Protein AF-B8DKG2-F1 (afdb_monomer_lite)

Structure (mmCIF, N/CA/C/O backbone):
data_AF-B8DKG2-F1
#
_entry.id   AF-B8DKG2-F1
#
loop_
_atom_site.group_PDB
_atom_site.id
_atom_site.type_symbol
_atom_site.label_atom_id
_atom_site.label_alt_id
_atom_site.label_comp_id
_atom_site.label_asym_id
_atom_site.label_entity_id
_atom_site.label_seq_id
_atom_site.pdbx_PDB_ins_code
_atom_site.Cartn_x
_atom_site.Cartn_y
_atom_site.Cartn_z
_atom_site.occupancy
_atom_site.B_iso_or_equiv
_atom_site.auth_seq_id
_atom_site.auth_comp_id
_atom_site.auth_asym_id
_atom_site.auth_atom_id
_atom_site.pdbx_PDB_model_num
ATOM 1 N N . MET A 1 1 ? 43.457 -47.252 15.074 1.00 38.66 1 MET A N 1
ATOM 2 C CA . MET A 1 1 ? 42.083 -47.643 15.451 1.00 38.66 1 MET A CA 1
ATOM 3 C C . MET A 1 1 ? 41.216 -46.392 15.425 1.00 38.66 1 MET A C 1
ATOM 5 O O . MET A 1 1 ? 41.538 -45.437 16.115 1.00 38.66 1 MET A O 1
ATOM 9 N N . LYS A 1 2 ? 40.222 -46.358 14.529 1.00 44.78 2 LYS A N 1
ATOM 10 C CA . LYS A 1 2 ? 39.159 -45.339 14.447 1.00 44.78 2 LYS A CA 1
ATOM 11 C C . LYS A 1 2 ? 38.014 -45.738 15.385 1.00 44.78 2 LYS A C 1
ATOM 13 O O . LYS A 1 2 ? 37.795 -46.938 15.479 1.00 44.78 2 LYS A O 1
ATOM 18 N N . THR A 1 3 ? 37.291 -44.750 15.928 1.00 39.00 3 THR A N 1
ATOM 19 C CA . THR A 1 3 ? 35.828 -44.669 16.224 1.00 39.00 3 THR A CA 1
ATOM 20 C C . THR A 1 3 ? 35.633 -43.550 17.262 1.00 39.00 3 THR A C 1
ATOM 22 O O . THR A 1 3 ? 36.382 -43.528 18.227 1.00 39.00 3 THR A O 1
ATOM 25 N N . GLY A 1 4 ? 34.709 -42.593 17.212 1.00 35.53 4 GLY A N 1
ATOM 26 C CA . GLY A 1 4 ? 33.558 -42.299 16.359 1.00 35.53 4 GLY A CA 1
ATOM 27 C C . GLY A 1 4 ? 32.698 -41.274 17.127 1.00 35.53 4 GLY A C 1
ATOM 28 O O . GLY A 1 4 ? 32.491 -41.435 18.325 1.00 35.53 4 GLY A O 1
ATOM 29 N N . ILE A 1 5 ? 32.261 -40.204 16.465 1.00 45.03 5 ILE A N 1
ATOM 30 C CA . ILE A 1 5 ? 31.375 -39.156 17.007 1.00 45.03 5 ILE A CA 1
ATOM 31 C C . ILE A 1 5 ? 29.927 -39.526 16.640 1.00 45.03 5 ILE A C 1
ATOM 33 O O . ILE A 1 5 ? 29.705 -39.793 15.456 1.00 45.03 5 ILE A O 1
ATOM 37 N N . PRO A 1 6 ? 28.943 -39.518 17.566 1.00 48.00 6 PRO A N 1
ATOM 38 C CA . PRO A 1 6 ? 27.530 -39.489 17.203 1.00 48.00 6 PRO A CA 1
ATOM 39 C C . PRO A 1 6 ? 26.958 -38.052 17.166 1.00 48.00 6 PRO A C 1
ATOM 41 O O . PRO A 1 6 ? 27.526 -37.148 17.786 1.00 48.00 6 PRO A O 1
ATOM 44 N N . PRO A 1 7 ? 25.861 -37.829 16.413 1.00 48.53 7 PRO A N 1
ATOM 45 C CA . PRO A 1 7 ? 25.476 -36.524 15.882 1.00 48.53 7 PRO A CA 1
ATOM 46 C C . PRO A 1 7 ? 24.268 -35.891 16.605 1.00 48.53 7 PRO A C 1
ATOM 48 O O . PRO A 1 7 ? 23.498 -36.579 17.267 1.00 48.53 7 PRO A O 1
ATOM 51 N N . HIS A 1 8 ? 24.093 -34.581 16.392 1.00 46.44 8 HIS A N 1
ATOM 52 C CA . HIS A 1 8 ? 22.951 -33.731 16.784 1.00 46.44 8 HIS A CA 1
ATOM 53 C C . HIS A 1 8 ? 22.897 -33.260 18.246 1.00 46.44 8 HIS A C 1
ATOM 55 O O . HIS A 1 8 ? 22.046 -33.660 19.035 1.00 46.44 8 HIS A O 1
ATOM 61 N N . ALA A 1 9 ? 23.777 -32.310 18.568 1.00 36.53 9 ALA A N 1
ATOM 62 C CA . ALA A 1 9 ? 23.506 -31.299 19.583 1.00 36.53 9 ALA A CA 1
ATOM 63 C C . ALA A 1 9 ? 23.081 -30.013 18.856 1.00 36.53 9 ALA A C 1
ATOM 65 O O . ALA A 1 9 ? 23.926 -29.309 18.303 1.00 36.53 9 ALA A O 1
ATOM 66 N N . ASP A 1 10 ? 21.776 -29.744 18.818 1.00 36.41 10 ASP A N 1
ATOM 67 C CA . ASP A 1 10 ? 21.252 -28.444 18.405 1.00 36.41 10 ASP A CA 1
ATOM 68 C C . ASP A 1 10 ? 21.396 -27.443 19.561 1.00 36.41 10 ASP A C 1
ATOM 70 O O . ASP A 1 10 ? 21.138 -27.742 20.730 1.00 36.41 10 ASP A O 1
ATOM 74 N N . MET A 1 11 ? 21.877 -26.253 19.211 1.00 44.56 11 MET A N 1
ATOM 75 C CA . MET A 1 11 ? 22.287 -25.167 20.102 1.00 44.56 11 MET A CA 1
ATOM 76 C C . MET A 1 11 ? 21.091 -24.370 20.630 1.00 44.56 11 MET A C 1
ATOM 78 O O . MET A 1 11 ? 21.002 -23.186 20.356 1.00 44.56 11 MET A O 1
ATOM 82 N N . ASP A 1 12 ? 20.197 -25.013 21.377 1.00 48.44 12 ASP A N 1
ATOM 83 C CA . ASP A 1 12 ? 19.263 -24.363 22.306 1.00 48.44 12 ASP A CA 1
ATOM 84 C C . ASP A 1 12 ? 18.768 -25.431 23.293 1.00 48.44 12 ASP A C 1
ATOM 86 O O . ASP A 1 12 ? 17.832 -26.181 23.023 1.00 48.44 12 ASP A O 1
ATOM 90 N N . GLY A 1 13 ? 19.455 -25.559 24.432 1.00 43.38 13 GLY A N 1
ATOM 91 C CA . GLY A 1 13 ? 19.225 -26.588 25.450 1.00 43.38 13 GLY A CA 1
ATOM 92 C C . GLY A 1 13 ? 17.876 -26.487 26.176 1.00 43.38 13 GLY A C 1
ATOM 93 O O . GLY A 1 13 ? 17.843 -26.230 27.376 1.00 43.38 13 GLY A O 1
ATOM 94 N N . ALA A 1 14 ? 16.766 -26.737 25.483 1.00 37.94 14 ALA A N 1
ATOM 95 C CA . ALA A 1 14 ? 15.436 -26.859 26.066 1.00 37.94 14 ALA A CA 1
ATOM 96 C C . ALA A 1 14 ? 14.979 -28.328 26.040 1.00 37.94 14 ALA A C 1
ATOM 98 O O . ALA A 1 14 ? 14.453 -28.829 25.047 1.00 37.94 14 ALA A O 1
ATOM 99 N N . SER A 1 15 ? 15.179 -29.040 27.154 1.00 40.41 15 SER A N 1
ATOM 100 C CA . SER A 1 15 ? 14.597 -30.374 27.346 1.00 40.41 15 SER A CA 1
ATOM 101 C C . SER A 1 15 ? 13.070 -30.277 27.501 1.00 40.41 15 SER A C 1
ATOM 103 O O . SER A 1 15 ? 12.565 -29.384 28.185 1.00 40.41 15 SER A O 1
ATOM 105 N N . ARG A 1 16 ? 12.331 -31.213 26.891 1.00 47.94 16 ARG A N 1
ATOM 106 C CA . ARG A 1 16 ? 10.854 -31.319 26.901 1.00 47.94 16 ARG A CA 1
ATOM 107 C C . ARG A 1 16 ? 10.277 -31.784 28.252 1.00 47.94 16 ARG A C 1
ATOM 109 O O . ARG A 1 16 ? 9.419 -32.658 28.278 1.00 47.94 16 ARG A O 1
ATOM 116 N N . ALA A 1 17 ? 10.742 -31.230 29.368 1.00 42.88 17 ALA A N 1
ATOM 117 C CA . ALA A 1 17 ? 10.339 -31.655 30.713 1.00 42.88 17 ALA A CA 1
ATOM 118 C C . ALA A 1 17 ? 9.746 -30.522 31.577 1.00 42.88 17 ALA A C 1
ATOM 120 O O . ALA A 1 17 ? 9.773 -30.613 32.799 1.00 42.88 17 ALA A O 1
ATOM 121 N N . GLY A 1 18 ? 9.221 -29.446 30.973 1.00 40.84 18 GLY A N 1
ATOM 122 C CA . GLY A 1 18 ? 8.834 -28.242 31.725 1.00 40.84 18 GLY A CA 1
ATOM 123 C C . GLY A 1 18 ? 7.630 -27.449 31.214 1.00 40.84 18 GLY A C 1
ATOM 124 O O . GLY A 1 18 ? 7.621 -26.234 31.380 1.00 40.84 18 GLY A O 1
ATOM 125 N N . CYS A 1 19 ? 6.621 -28.078 30.607 1.00 35.38 19 CYS A N 1
ATOM 126 C CA . CYS A 1 19 ? 5.343 -27.396 30.362 1.00 35.38 19 CYS A CA 1
ATOM 127 C C . CYS A 1 19 ? 4.289 -27.889 31.364 1.00 35.38 19 CYS A C 1
ATOM 129 O O . CYS A 1 19 ? 3.851 -29.029 31.226 1.00 35.38 19 CYS A O 1
ATOM 131 N N . PRO A 1 20 ? 3.890 -27.076 32.361 1.00 43.66 20 PRO A N 1
ATOM 132 C CA . PRO A 1 20 ? 2.748 -27.392 33.207 1.00 43.66 20 PRO A CA 1
ATOM 133 C C . PRO A 1 20 ? 1.419 -27.214 32.455 1.00 43.66 20 PRO A C 1
ATOM 135 O O . PRO A 1 20 ? 1.297 -26.383 31.550 1.00 43.66 20 PRO A O 1
ATOM 138 N N . ASP A 1 21 ? 0.448 -28.018 32.880 1.00 49.59 21 ASP A N 1
ATOM 139 C CA . ASP A 1 21 ? -0.939 -28.187 32.432 1.00 49.59 21 ASP A CA 1
ATOM 140 C C . ASP A 1 21 ? -1.725 -26.878 32.211 1.00 49.59 21 ASP A C 1
ATOM 142 O O . ASP A 1 21 ? -2.529 -26.450 33.039 1.00 49.59 21 ASP A O 1
ATOM 146 N N . ALA A 1 22 ? -1.515 -26.227 31.066 1.00 42.59 22 ALA A N 1
ATOM 147 C CA . ALA A 1 22 ? -2.314 -25.074 30.633 1.00 42.59 22 ALA A CA 1
ATOM 148 C C . ALA A 1 22 ? -2.698 -25.111 29.142 1.00 42.59 22 ALA A C 1
ATOM 150 O O . ALA A 1 22 ? -3.185 -24.115 28.605 1.00 42.59 22 ALA A O 1
ATOM 151 N N . CYS A 1 23 ? -2.489 -26.239 28.455 1.00 39.56 23 CYS A N 1
ATOM 152 C CA . CYS A 1 23 ? -2.877 -26.387 27.046 1.00 39.56 23 CYS A CA 1
ATOM 153 C C . CYS A 1 23 ? -4.317 -26.894 26.839 1.00 39.56 23 CYS A C 1
ATOM 155 O O . CYS A 1 23 ? -4.810 -26.823 25.716 1.00 39.56 23 CYS A O 1
ATOM 157 N N . ASP A 1 24 ? -5.032 -27.291 27.895 1.00 41.91 24 ASP A N 1
ATOM 158 C CA . ASP A 1 24 ? -6.344 -27.954 27.775 1.00 41.91 24 ASP A CA 1
ATOM 159 C C . ASP A 1 24 ? -7.572 -27.022 27.795 1.00 41.91 24 ASP A C 1
ATOM 161 O O . ASP A 1 24 ? -8.688 -27.476 28.024 1.00 41.91 24 ASP A O 1
ATOM 165 N N . LEU A 1 25 ? -7.427 -25.716 27.532 1.00 42.94 25 LEU A N 1
ATOM 166 C CA . LEU A 1 25 ? -8.584 -24.795 27.528 1.00 42.94 25 LEU A CA 1
ATOM 167 C C . LEU A 1 25 ? -8.798 -23.975 26.244 1.00 42.94 25 LEU A C 1
ATOM 169 O O . LEU A 1 25 ? -9.734 -23.179 26.198 1.00 42.94 25 LEU A O 1
ATOM 173 N N . VAL A 1 26 ? -7.991 -24.144 25.185 1.00 44.59 26 VAL A N 1
ATOM 174 C CA . VAL A 1 26 ? -8.137 -23.337 23.942 1.00 44.59 26 VAL A CA 1
ATOM 175 C C . VAL A 1 26 ? -8.028 -24.166 22.652 1.00 44.59 26 VAL A C 1
ATOM 177 O O . VAL A 1 26 ? -7.740 -23.642 21.581 1.00 44.59 26 VAL A O 1
ATOM 180 N N . CYS A 1 27 ? -8.319 -25.460 22.713 1.00 41.56 27 CYS A N 1
ATOM 181 C CA . CYS A 1 27 ? -8.642 -26.257 21.531 1.00 41.56 27 CYS A CA 1
ATOM 182 C C . CYS A 1 27 ? -9.963 -26.969 21.824 1.00 41.56 27 CYS A C 1
ATOM 184 O O . CYS A 1 27 ? -10.134 -27.514 22.908 1.00 41.56 27 CYS A O 1
ATOM 186 N N . GLY A 1 28 ? -10.925 -26.865 20.906 1.00 39.12 28 GLY A N 1
ATOM 187 C CA . GLY A 1 28 ? -12.274 -27.404 21.075 1.00 39.12 28 GLY A CA 1
ATOM 188 C C . GLY A 1 28 ? -12.299 -28.895 21.429 1.00 39.12 28 GLY A C 1
ATOM 189 O O . GLY A 1 28 ? -11.347 -29.619 21.163 1.00 39.12 28 GLY A O 1
ATOM 190 N N . ASN A 1 29 ? -13.413 -29.289 22.049 1.00 37.50 29 ASN A N 1
ATOM 191 C CA . ASN A 1 29 ? -13.751 -30.598 22.615 1.00 37.50 29 ASN A CA 1
ATOM 192 C C . ASN A 1 29 ? -13.052 -31.830 22.007 1.00 37.50 29 ASN A C 1
ATOM 194 O O . ASN A 1 29 ? -13.000 -32.021 20.794 1.00 37.50 29 ASN A O 1
ATOM 198 N N . ALA A 1 30 ? -12.614 -32.706 22.913 1.00 43.88 30 ALA A N 1
ATOM 199 C CA . ALA A 1 30 ? -11.811 -33.909 22.712 1.00 43.88 30 ALA A CA 1
ATOM 200 C C . ALA A 1 30 ? -12.540 -35.119 22.082 1.00 43.88 30 ALA A C 1
ATOM 202 O O . ALA A 1 30 ? -12.170 -36.253 22.373 1.00 43.88 30 ALA A O 1
ATOM 203 N N . ASP A 1 31 ? -13.527 -34.908 21.207 1.00 45.47 31 ASP A N 1
ATOM 204 C CA . ASP A 1 31 ? -14.319 -36.017 20.639 1.00 45.47 31 ASP A CA 1
ATOM 205 C C . ASP A 1 31 ? -14.103 -36.274 19.139 1.00 45.47 31 ASP A C 1
ATOM 207 O O . ASP A 1 31 ? -14.641 -37.242 18.606 1.00 45.47 31 ASP A O 1
ATOM 211 N N . GLU A 1 32 ? -13.257 -35.506 18.446 1.00 42.94 32 GLU A N 1
ATOM 212 C CA . GLU A 1 32 ? -12.863 -35.833 17.068 1.00 42.94 32 GLU A CA 1
ATOM 213 C C . GLU A 1 32 ? -11.363 -36.125 17.000 1.00 42.94 32 GLU A C 1
ATOM 215 O O . GLU A 1 32 ? -10.510 -35.240 16.930 1.00 42.94 32 GLU A O 1
ATOM 220 N N . GLY A 1 33 ? -11.050 -37.417 17.108 1.00 34.72 33 GLY A N 1
ATOM 221 C CA . GLY A 1 33 ? -9.699 -37.951 17.192 1.00 34.72 33 GLY A CA 1
ATOM 222 C C . GLY A 1 33 ? -8.787 -37.525 16.039 1.00 34.72 33 GLY A C 1
ATOM 223 O O . GLY A 1 33 ? -9.161 -37.527 14.866 1.00 34.72 33 GLY A O 1
ATOM 224 N N . CYS A 1 34 ? -7.536 -37.230 16.391 1.00 39.38 34 CYS A N 1
ATOM 225 C CA . CYS A 1 34 ? -6.434 -37.050 15.455 1.00 39.38 34 CYS A CA 1
ATOM 226 C C . CYS A 1 34 ? -6.152 -38.394 14.752 1.00 39.38 34 CYS A C 1
ATOM 228 O O . CYS A 1 34 ? -5.443 -39.251 15.282 1.00 39.38 34 CYS A O 1
ATOM 230 N N . GLY A 1 35 ? -6.752 -38.599 13.576 1.00 35.41 35 GLY A N 1
ATOM 231 C CA . GLY A 1 35 ? -6.444 -39.719 12.686 1.00 35.41 35 GLY A CA 1
ATOM 232 C C . GLY A 1 35 ? -4.955 -39.717 12.336 1.00 35.41 35 GLY A C 1
ATOM 233 O O . GLY A 1 35 ? -4.430 -38.738 11.810 1.00 35.41 35 GLY A O 1
ATOM 234 N N . GLY A 1 36 ? -4.270 -40.793 12.716 1.00 35.84 36 GLY A N 1
ATOM 235 C CA . GLY A 1 36 ? -2.818 -40.873 12.728 1.00 35.84 36 GLY A CA 1
ATOM 236 C C . GLY A 1 36 ? -2.159 -41.146 11.378 1.00 35.84 36 GLY A C 1
ATOM 237 O O . GLY A 1 36 ? -2.768 -41.649 10.439 1.00 35.84 36 GLY A O 1
ATOM 238 N N . GLY A 1 37 ? -0.847 -40.900 11.373 1.00 32.91 37 GLY A N 1
ATOM 239 C CA . GLY A 1 37 ? 0.110 -41.607 10.525 1.00 32.91 37 GLY A CA 1
ATOM 240 C C . GLY A 1 37 ? 0.616 -40.840 9.307 1.00 32.91 37 GLY A C 1
ATOM 241 O O . GLY A 1 37 ? 0.080 -40.982 8.219 1.00 32.91 37 GLY A O 1
ATOM 242 N N . ALA A 1 38 ? 1.711 -40.098 9.483 1.00 36.53 38 ALA A N 1
ATOM 243 C CA . ALA A 1 38 ? 2.988 -40.349 8.798 1.00 36.53 38 ALA A CA 1
ATOM 244 C C . ALA A 1 38 ? 3.964 -39.216 9.151 1.00 36.53 38 ALA A C 1
ATOM 246 O O . ALA A 1 38 ? 3.817 -38.078 8.712 1.00 36.53 38 ALA A O 1
ATOM 247 N N . GLY A 1 39 ? 4.932 -39.536 10.009 1.00 35.00 39 GLY A N 1
ATOM 248 C CA . GLY A 1 39 ? 6.027 -38.644 10.370 1.00 35.00 39 GLY A CA 1
ATOM 249 C C . GLY A 1 39 ? 7.025 -38.478 9.226 1.00 35.00 39 GLY A C 1
ATOM 250 O O . GLY A 1 39 ? 7.198 -39.367 8.393 1.00 35.00 39 GLY A O 1
ATOM 251 N N . CYS A 1 40 ? 7.698 -37.332 9.213 1.00 33.41 40 CYS A N 1
ATOM 252 C CA . CYS A 1 40 ? 8.823 -37.043 8.335 1.00 33.41 40 CYS A CA 1
ATOM 253 C C . CYS A 1 40 ? 10.025 -37.889 8.785 1.00 33.41 40 CYS A C 1
ATOM 255 O O . CYS A 1 40 ? 10.593 -37.626 9.844 1.00 33.41 40 CYS A O 1
ATOM 257 N N . GLY A 1 41 ? 10.382 -38.917 8.017 1.00 39.19 41 GLY A N 1
ATOM 258 C CA . GLY A 1 41 ? 11.599 -39.701 8.215 1.00 39.19 41 GLY A CA 1
ATOM 259 C C . GLY A 1 41 ? 12.462 -39.656 6.960 1.00 39.19 41 GLY A C 1
ATOM 260 O O . GLY A 1 41 ? 11.979 -39.961 5.871 1.00 39.19 41 GLY A O 1
ATOM 261 N N . ASP A 1 42 ? 13.724 -39.266 7.125 1.00 43.78 42 ASP A N 1
ATOM 262 C CA . ASP A 1 42 ? 14.762 -39.320 6.099 1.00 43.78 42 ASP A CA 1
ATOM 263 C C . ASP A 1 42 ? 15.211 -40.772 5.865 1.00 43.78 42 ASP A C 1
ATOM 265 O O . ASP A 1 42 ? 15.545 -41.487 6.811 1.00 43.78 42 ASP A O 1
ATOM 269 N N . GLY A 1 43 ? 15.264 -41.208 4.604 1.00 32.47 43 GLY A N 1
ATOM 270 C CA . GLY A 1 43 ? 15.817 -42.512 4.233 1.00 32.47 43 GLY A CA 1
ATOM 271 C C . GLY A 1 43 ? 15.642 -42.850 2.751 1.00 32.47 43 GLY A C 1
ATOM 272 O O . GLY A 1 43 ? 14.561 -43.225 2.312 1.00 32.47 43 GLY A O 1
ATOM 273 N N . ALA A 1 44 ? 16.728 -42.738 1.986 1.00 32.28 44 ALA A N 1
ATOM 274 C CA . ALA A 1 44 ? 16.944 -43.447 0.719 1.00 32.28 44 ALA A CA 1
ATOM 275 C C . ALA A 1 44 ? 17.506 -44.855 1.064 1.00 32.28 44 ALA A C 1
ATOM 277 O O . ALA A 1 44 ? 18.154 -44.974 2.100 1.00 32.28 44 ALA A O 1
ATOM 278 N N . VAL A 1 45 ? 17.348 -45.977 0.354 1.00 40.47 45 VAL A N 1
ATOM 279 C CA . VAL A 1 45 ? 17.075 -46.341 -1.049 1.00 40.47 45 VAL A CA 1
ATOM 280 C C . VAL A 1 45 ? 16.502 -47.784 -1.102 1.00 40.47 45 VAL A C 1
ATOM 282 O O . VAL A 1 45 ? 16.550 -48.503 -0.109 1.00 40.47 45 VAL A O 1
ATOM 285 N N . ASP A 1 46 ? 16.078 -48.187 -2.308 1.00 34.53 46 ASP A N 1
ATOM 286 C CA . ASP A 1 46 ? 15.980 -49.550 -2.873 1.00 34.53 46 ASP A CA 1
ATOM 287 C C . ASP A 1 46 ? 14.614 -50.269 -2.917 1.00 34.53 46 ASP A C 1
ATOM 289 O O . ASP A 1 46 ? 14.115 -50.811 -1.940 1.00 34.53 46 ASP A O 1
ATOM 293 N N . GLY A 1 47 ? 14.112 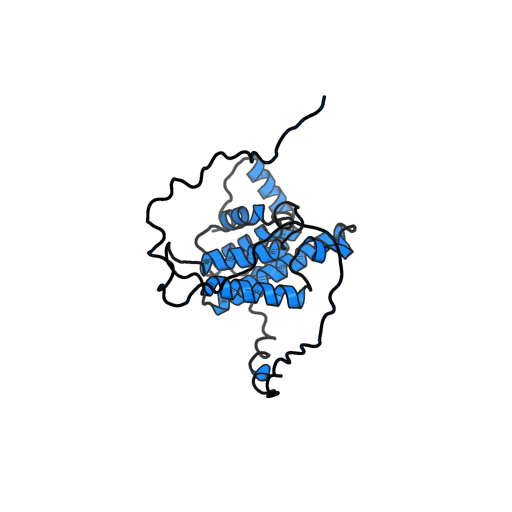-50.422 -4.154 1.00 30.52 47 GLY A N 1
ATOM 294 C CA . GLY A 1 47 ? 13.605 -51.716 -4.630 1.00 30.52 47 GLY A CA 1
ATOM 295 C C . GLY A 1 47 ? 12.089 -51.934 -4.697 1.00 30.52 47 GLY A C 1
ATOM 296 O O . GLY A 1 47 ? 11.524 -52.553 -3.813 1.00 30.52 47 GLY A O 1
ATOM 297 N N . ARG A 1 48 ? 11.495 -51.563 -5.844 1.00 31.36 48 ARG A N 1
ATOM 298 C CA . ARG A 1 48 ? 10.312 -52.161 -6.520 1.00 31.36 48 ARG A CA 1
ATOM 299 C C . ARG A 1 48 ? 9.051 -52.474 -5.687 1.00 31.36 48 ARG A C 1
ATOM 301 O O . ARG A 1 48 ? 8.982 -53.508 -5.035 1.00 31.36 48 ARG A O 1
ATOM 308 N N . ALA A 1 49 ? 7.978 -51.720 -5.941 1.00 30.67 49 ALA A N 1
ATOM 309 C CA . ALA A 1 49 ? 6.623 -52.265 -6.106 1.00 30.67 49 ALA A CA 1
ATOM 310 C C . ALA A 1 49 ? 5.731 -51.256 -6.863 1.00 30.67 49 ALA A C 1
ATOM 312 O O . ALA A 1 49 ? 5.803 -50.054 -6.625 1.00 30.67 49 ALA A O 1
ATOM 313 N N . GLU A 1 50 ? 4.948 -51.772 -7.806 1.00 31.53 50 GLU A N 1
ATOM 314 C CA . GLU A 1 50 ? 4.129 -51.085 -8.819 1.00 31.53 50 GLU A CA 1
ATOM 315 C C . GLU A 1 50 ? 2.983 -50.220 -8.239 1.00 31.53 50 GLU A C 1
ATOM 317 O O . GLU A 1 50 ? 2.388 -50.612 -7.231 1.00 31.53 50 GLU A O 1
ATOM 322 N N . PRO A 1 51 ? 2.569 -49.111 -8.891 1.00 36.03 51 PRO A N 1
ATOM 323 C CA . PRO A 1 51 ? 1.328 -48.415 -8.561 1.00 36.03 51 PRO A CA 1
ATOM 324 C C . PRO A 1 51 ? 0.152 -48.925 -9.412 1.00 36.03 51 PRO A C 1
ATOM 326 O O . PRO A 1 51 ? 0.107 -48.724 -10.624 1.00 36.03 51 PRO A O 1
ATOM 329 N N . GLY A 1 52 ? -0.811 -49.566 -8.746 1.00 30.86 52 GLY A N 1
ATOM 330 C CA . GLY A 1 52 ? -2.123 -49.900 -9.296 1.00 30.86 52 GLY A CA 1
ATOM 331 C C . GLY A 1 52 ? -3.066 -48.694 -9.365 1.00 30.86 52 GLY A C 1
ATOM 332 O O . GLY A 1 52 ? -2.972 -47.754 -8.574 1.00 30.86 52 GLY A O 1
ATOM 333 N N . ASP A 1 53 ? -3.973 -48.759 -10.336 1.00 39.25 53 ASP A N 1
ATOM 334 C CA . ASP A 1 53 ? -4.990 -47.767 -10.671 1.00 39.25 53 ASP A CA 1
ATOM 335 C C . ASP A 1 53 ? -5.883 -47.364 -9.488 1.00 39.25 53 ASP A C 1
ATOM 337 O O . ASP A 1 53 ? -6.506 -48.193 -8.824 1.00 39.25 53 ASP A O 1
ATOM 341 N N . GLY A 1 54 ? -6.009 -46.053 -9.281 1.00 28.77 54 GLY A N 1
ATOM 342 C CA . GLY A 1 54 ? -6.866 -45.455 -8.260 1.00 28.77 54 GLY A CA 1
ATOM 343 C C . GLY A 1 54 ? -7.320 -44.059 -8.667 1.00 28.77 54 GLY A C 1
ATOM 344 O O . GLY A 1 54 ? -6.956 -43.068 -8.042 1.00 28.77 54 GLY A O 1
ATOM 345 N N . ALA A 1 55 ? -8.090 -43.973 -9.752 1.00 34.16 55 ALA A N 1
ATOM 346 C CA . ALA A 1 55 ? -8.775 -42.754 -10.152 1.00 34.16 55 ALA A CA 1
ATOM 347 C C . ALA A 1 55 ? -9.897 -42.423 -9.151 1.00 34.16 55 ALA A C 1
ATOM 349 O O . ALA A 1 55 ? -10.871 -43.165 -9.035 1.00 34.16 55 ALA A O 1
ATOM 350 N N . CYS A 1 56 ? -9.803 -41.282 -8.470 1.00 30.97 56 CYS A N 1
ATOM 351 C CA . CYS A 1 56 ? -10.913 -40.683 -7.731 1.00 30.97 56 CYS A CA 1
ATOM 352 C C . CYS A 1 56 ? -11.326 -39.370 -8.411 1.00 30.97 56 CYS A C 1
ATOM 354 O O . CYS A 1 56 ? -10.676 -38.331 -8.308 1.00 30.97 56 CYS A O 1
ATOM 356 N N . GLY A 1 57 ? -12.415 -39.452 -9.178 1.00 30.23 57 GLY A N 1
ATOM 357 C CA . GLY A 1 57 ? -13.043 -38.314 -9.837 1.00 30.23 57 GLY A CA 1
ATOM 358 C C . GLY A 1 57 ? -13.725 -37.391 -8.829 1.00 30.23 57 GLY A C 1
ATOM 359 O O . GLY A 1 57 ? -14.546 -37.831 -8.026 1.00 30.23 57 GLY A O 1
ATOM 360 N N . ALA A 1 58 ? -13.408 -36.100 -8.899 1.00 34.22 58 ALA A N 1
ATOM 361 C CA . ALA A 1 58 ? -14.165 -35.054 -8.221 1.00 34.22 58 ALA A CA 1
ATOM 362 C C . ALA A 1 58 ? -15.380 -34.629 -9.081 1.00 34.22 58 ALA A C 1
ATOM 364 O O . ALA A 1 58 ? -15.261 -34.580 -10.312 1.00 34.22 58 ALA A O 1
ATOM 365 N N . PRO A 1 59 ? -16.538 -34.293 -8.482 1.00 33.56 59 PRO A N 1
ATOM 366 C CA . PRO A 1 59 ? -17.717 -33.865 -9.229 1.00 33.56 59 PRO A CA 1
ATOM 367 C C . PRO A 1 59 ? -17.506 -32.486 -9.872 1.00 33.56 59 PRO A C 1
ATOM 369 O O . PRO A 1 59 ? -16.950 -31.575 -9.257 1.00 33.56 59 PRO A O 1
ATOM 372 N N . ARG A 1 60 ? -17.999 -32.310 -11.104 1.00 36.88 60 ARG A N 1
ATOM 373 C CA . ARG A 1 60 ? -18.098 -30.995 -11.760 1.00 36.88 60 ARG A CA 1
ATOM 374 C C . ARG A 1 60 ? -19.254 -30.189 -11.143 1.00 36.88 60 ARG A C 1
ATOM 376 O O . ARG A 1 60 ? -20.341 -30.749 -11.009 1.00 36.88 60 ARG A O 1
ATOM 383 N N . PRO A 1 61 ? -19.071 -28.900 -10.803 1.00 41.94 61 PRO A N 1
ATOM 384 C CA . PRO A 1 61 ? -20.175 -28.062 -10.341 1.00 41.94 61 PRO A CA 1
ATOM 385 C C . PRO A 1 61 ? -21.160 -27.747 -11.486 1.00 41.94 61 PRO A C 1
ATOM 387 O O . PRO A 1 61 ? -20.748 -27.726 -12.652 1.00 41.94 61 PRO A O 1
ATOM 390 N N . PRO A 1 62 ? -22.449 -27.503 -11.177 1.00 39.56 62 PRO A N 1
ATOM 391 C CA . PRO A 1 62 ? -23.467 -27.212 -12.180 1.00 39.56 62 PRO A CA 1
ATOM 392 C C . PRO A 1 62 ? -23.240 -25.847 -12.841 1.00 39.56 62 PRO A C 1
ATOM 394 O O . PRO A 1 62 ? -22.826 -24.872 -12.210 1.00 39.56 62 PRO A O 1
ATOM 397 N N . ALA A 1 63 ? -23.508 -25.808 -14.144 1.00 47.66 63 ALA A N 1
ATOM 398 C CA . ALA A 1 63 ? -23.313 -24.664 -15.018 1.00 47.66 63 ALA A CA 1
ATOM 399 C C . ALA A 1 63 ? -24.561 -23.772 -15.045 1.00 47.66 63 ALA A C 1
ATOM 401 O O . ALA A 1 63 ? -25.301 -23.783 -16.021 1.00 47.66 63 ALA A O 1
ATOM 402 N N . ASP A 1 64 ? -24.757 -22.956 -14.009 1.00 38.84 64 ASP A N 1
ATOM 403 C CA . ASP A 1 64 ? -25.831 -21.959 -13.999 1.00 38.84 64 ASP A CA 1
ATOM 404 C C . ASP A 1 64 ? -25.238 -20.543 -14.039 1.00 38.84 64 ASP A C 1
ATOM 406 O O . ASP A 1 64 ? -24.902 -19.925 -13.026 1.00 38.84 64 ASP A O 1
ATOM 410 N N . GLY A 1 65 ? -25.116 -20.012 -15.259 1.00 44.25 65 GLY A N 1
ATOM 411 C CA . GLY A 1 65 ? -24.572 -18.691 -15.605 1.00 44.25 65 GLY A CA 1
ATOM 412 C C . GLY A 1 65 ? -25.387 -17.479 -15.128 1.00 44.25 65 GLY A C 1
ATOM 413 O O . GLY A 1 65 ? -25.361 -16.439 -15.778 1.00 44.25 65 GLY A O 1
ATOM 414 N N . ARG A 1 66 ? -26.114 -17.580 -14.008 1.00 35.06 66 ARG A N 1
ATOM 415 C CA . ARG A 1 66 ? -26.899 -16.473 -13.424 1.00 35.06 66 ARG A CA 1
ATOM 416 C C . ARG A 1 66 ? -26.278 -15.846 -12.174 1.00 35.06 66 ARG A C 1
ATOM 418 O O . ARG A 1 66 ? -26.652 -14.732 -11.827 1.00 35.06 66 ARG A O 1
ATOM 425 N N . LEU A 1 67 ? -25.286 -16.484 -11.549 1.00 37.06 67 LEU A N 1
ATOM 426 C CA . LEU A 1 67 ? -24.548 -15.906 -10.410 1.00 37.06 67 LEU A CA 1
ATOM 427 C C . LEU A 1 67 ? -23.362 -15.024 -10.839 1.00 37.06 67 LEU A C 1
ATOM 429 O O . LEU A 1 67 ? -22.957 -14.133 -10.098 1.00 37.06 67 LEU A O 1
ATOM 433 N N . SER A 1 68 ? -22.853 -15.200 -12.064 1.00 41.12 68 SER A N 1
ATOM 434 C CA . SER A 1 68 ? -21.787 -14.350 -12.620 1.00 41.12 68 SER A CA 1
ATOM 435 C C . SER A 1 68 ? -22.276 -12.950 -13.016 1.00 41.12 68 SER A C 1
ATOM 437 O O . SER A 1 68 ? -21.457 -12.053 -13.195 1.00 41.12 68 SER A O 1
ATOM 439 N N . ALA A 1 69 ? -23.591 -12.748 -13.147 1.00 32.88 69 ALA A N 1
ATOM 440 C CA . ALA A 1 69 ? -24.164 -11.477 -13.586 1.00 32.88 69 ALA A CA 1
ATOM 441 C C . ALA A 1 69 ? -24.237 -10.421 -12.465 1.00 32.88 69 ALA A C 1
ATOM 443 O O . ALA A 1 69 ? -24.213 -9.235 -12.765 1.00 32.88 69 ALA A O 1
ATOM 444 N N . LEU A 1 70 ? -24.257 -10.825 -11.185 1.00 39.22 70 LEU A N 1
ATOM 445 C CA . LEU A 1 70 ? -24.246 -9.885 -10.049 1.00 39.22 70 LEU A CA 1
ATOM 446 C C . LEU A 1 70 ? -22.840 -9.547 -9.525 1.00 39.22 70 LEU A C 1
ATOM 448 O O . LEU A 1 70 ? -22.685 -8.592 -8.772 1.00 39.22 70 LEU A O 1
ATOM 452 N N . ALA A 1 71 ? -21.813 -10.308 -9.914 1.00 38.09 71 ALA A N 1
ATOM 453 C CA . ALA A 1 71 ? -20.424 -10.037 -9.535 1.00 38.09 71 ALA A CA 1
ATOM 454 C C . ALA A 1 71 ? -19.710 -9.072 -10.505 1.00 38.09 71 ALA A C 1
ATOM 456 O O . ALA A 1 71 ? -18.635 -8.575 -10.185 1.00 38.09 71 ALA A O 1
ATOM 457 N N . GLY A 1 72 ? -20.304 -8.806 -11.675 1.00 33.53 72 GLY A N 1
ATOM 458 C CA . GLY A 1 72 ? -19.689 -8.069 -12.785 1.00 33.53 72 GLY A CA 1
ATOM 459 C C . GLY A 1 72 ? -20.209 -6.647 -13.017 1.00 33.53 72 GLY A C 1
ATOM 460 O O . GLY A 1 72 ? -20.108 -6.163 -14.136 1.00 33.53 72 GLY A O 1
ATOM 461 N N . GLN A 1 73 ? -20.802 -5.984 -12.015 1.00 37.31 73 GLN A N 1
ATOM 462 C CA . GLN A 1 73 ? -21.352 -4.619 -12.162 1.00 37.31 73 GLN A CA 1
ATOM 463 C C . GLN A 1 73 ? -20.801 -3.590 -11.152 1.00 37.31 73 GLN A C 1
ATOM 465 O O . GLN A 1 73 ? -21.398 -2.535 -10.965 1.00 37.31 73 GLN A O 1
ATOM 470 N N . LEU A 1 74 ? -19.651 -3.854 -10.516 1.00 43.28 74 LEU A N 1
ATOM 471 C CA . LEU A 1 74 ? -18.911 -2.835 -9.739 1.00 43.28 74 LEU A CA 1
ATOM 472 C C . LEU A 1 74 ? -17.764 -2.182 -10.528 1.00 43.28 74 LEU A C 1
ATOM 474 O O . LEU A 1 74 ? -16.979 -1.413 -9.972 1.00 43.28 74 LEU A O 1
ATOM 478 N N . ASP A 1 75 ? -17.689 -2.460 -11.824 1.00 42.28 75 ASP A N 1
ATOM 479 C CA . ASP A 1 75 ? -16.758 -1.836 -12.749 1.00 42.28 75 ASP A CA 1
ATOM 480 C C . ASP A 1 75 ? -17.534 -0.793 -13.564 1.00 42.28 75 ASP A C 1
ATOM 482 O O . ASP A 1 75 ? -18.347 -1.181 -14.394 1.00 42.28 75 ASP A O 1
ATOM 486 N N . ASP A 1 76 ? -17.371 0.501 -13.241 1.00 43.78 76 ASP A N 1
ATOM 487 C CA . ASP A 1 76 ? -17.122 1.593 -14.221 1.00 43.78 76 ASP A CA 1
ATOM 488 C C . ASP A 1 76 ? -17.191 3.018 -13.615 1.00 43.78 76 ASP A C 1
ATOM 490 O O . ASP A 1 76 ? -16.807 3.991 -14.256 1.00 43.78 76 ASP A O 1
ATOM 494 N N . VAL A 1 77 ? -17.592 3.198 -12.348 1.00 49.03 77 VAL A N 1
ATOM 495 C CA . VAL A 1 77 ? -17.402 4.494 -11.663 1.00 49.03 77 VAL A CA 1
ATOM 496 C C . VAL A 1 77 ? -16.224 4.378 -10.704 1.00 49.03 77 VAL A C 1
ATOM 498 O O . VAL A 1 77 ? -16.346 3.849 -9.601 1.00 49.03 77 VAL A O 1
ATOM 501 N N . SER A 1 78 ? -15.057 4.845 -11.148 1.00 70.44 78 SER A N 1
ATOM 502 C CA . SER A 1 78 ? -13.860 4.983 -10.314 1.00 70.44 78 SER A CA 1
ATOM 503 C C . SER A 1 78 ? -14.189 5.855 -9.100 1.00 70.44 78 SER A C 1
ATOM 505 O O . SER A 1 78 ? -14.317 7.070 -9.233 1.00 70.44 78 SER A O 1
ATOM 507 N N . ASP A 1 79 ? -14.362 5.241 -7.927 1.00 88.06 79 ASP A N 1
ATOM 508 C CA . ASP A 1 79 ? -14.606 5.964 -6.676 1.00 88.06 79 ASP A CA 1
ATOM 509 C C . ASP A 1 79 ? -13.494 7.021 -6.478 1.00 88.06 79 ASP A C 1
ATOM 511 O O . ASP A 1 79 ? -12.308 6.662 -6.464 1.00 88.06 79 ASP A O 1
ATOM 515 N N . PRO A 1 80 ? -13.835 8.319 -6.347 1.00 90.06 80 PRO A N 1
ATOM 516 C CA . PRO A 1 80 ? -12.845 9.392 -6.264 1.00 90.06 80 PRO A CA 1
ATOM 517 C C . PRO A 1 80 ? -11.907 9.241 -5.058 1.00 90.06 80 PRO A C 1
ATOM 519 O O . PRO A 1 80 ? -10.757 9.678 -5.114 1.00 90.06 80 PRO A O 1
ATOM 522 N N . VAL A 1 81 ? -12.360 8.587 -3.984 1.00 91.56 81 VAL A N 1
ATOM 523 C CA . VAL A 1 81 ? -11.532 8.256 -2.820 1.00 91.56 81 VAL A CA 1
ATOM 524 C C . VAL A 1 81 ? -10.477 7.222 -3.196 1.00 91.56 81 VAL A C 1
ATOM 526 O O . VAL A 1 81 ? -9.298 7.394 -2.883 1.00 91.56 81 VAL A O 1
ATOM 529 N N . VAL A 1 82 ? -10.884 6.154 -3.889 1.00 94.38 82 VAL A N 1
ATOM 530 C CA . VAL A 1 82 ? -9.971 5.099 -4.356 1.00 94.38 82 VAL A CA 1
ATOM 531 C C . VAL A 1 82 ? -8.921 5.694 -5.285 1.00 94.38 82 VAL A C 1
ATOM 533 O O . VAL A 1 82 ? -7.731 5.401 -5.144 1.00 94.38 82 VAL A O 1
ATOM 536 N N . GLU A 1 83 ? -9.352 6.561 -6.199 1.00 93.06 83 GLU A N 1
ATOM 537 C CA . GLU A 1 83 ? -8.466 7.205 -7.158 1.00 93.06 83 GLU A CA 1
ATOM 538 C C . GLU A 1 83 ? -7.432 8.104 -6.480 1.00 93.06 83 GLU A C 1
ATOM 540 O O . GLU A 1 83 ? -6.240 8.049 -6.783 1.00 93.06 83 GLU A O 1
ATOM 545 N N . ALA A 1 84 ? -7.859 8.898 -5.507 1.00 92.19 84 ALA A N 1
ATOM 546 C CA . ALA A 1 84 ? -6.945 9.760 -4.787 1.00 92.19 84 ALA A CA 1
ATOM 547 C C . ALA A 1 84 ? -5.932 8.982 -3.937 1.00 92.19 84 ALA A C 1
ATOM 549 O O . ALA A 1 84 ? -4.758 9.352 -3.920 1.00 92.19 84 ALA A O 1
ATOM 550 N N . ILE A 1 85 ? -6.337 7.882 -3.287 1.00 94.81 85 ILE A N 1
ATOM 551 C CA . ILE A 1 85 ? -5.406 7.014 -2.545 1.00 94.81 85 ILE A CA 1
ATOM 552 C C . ILE A 1 85 ? -4.388 6.387 -3.511 1.00 94.81 85 ILE A C 1
ATOM 554 O O . ILE A 1 85 ? -3.191 6.363 -3.209 1.00 94.81 85 ILE A O 1
ATOM 558 N N . ARG A 1 86 ? -4.828 5.942 -4.700 1.00 96.75 86 ARG A N 1
ATOM 559 C CA . ARG A 1 86 ? -3.943 5.436 -5.764 1.00 96.75 86 ARG A CA 1
ATOM 560 C C . ARG A 1 86 ? -2.923 6.490 -6.188 1.00 96.75 86 ARG A C 1
ATOM 562 O O . ARG A 1 86 ? -1.720 6.255 -6.079 1.00 96.75 86 ARG A O 1
ATOM 569 N N . CYS A 1 87 ? -3.400 7.655 -6.628 1.00 94.81 87 CYS A N 1
ATOM 570 C CA . CYS A 1 87 ? -2.562 8.762 -7.084 1.00 94.81 87 CYS A CA 1
ATOM 571 C C . CYS A 1 87 ? -1.567 9.202 -6.006 1.00 94.81 87 CYS A C 1
ATOM 573 O O . CYS A 1 87 ? -0.399 9.467 -6.299 1.00 94.81 87 CYS A O 1
ATOM 575 N N . ARG A 1 88 ? -2.008 9.248 -4.745 1.00 94.62 88 ARG A N 1
ATOM 576 C CA . ARG A 1 88 ? -1.158 9.631 -3.621 1.00 94.62 88 ARG A CA 1
ATOM 577 C C . ARG A 1 88 ? -0.051 8.614 -3.363 1.00 94.62 88 ARG A C 1
ATOM 579 O O . ARG A 1 88 ? 1.108 9.013 -3.241 1.00 94.62 88 ARG A O 1
ATOM 586 N N . ALA A 1 89 ? -0.377 7.323 -3.325 1.00 97.25 89 ALA A N 1
ATOM 587 C CA . ALA A 1 89 ? 0.612 6.263 -3.136 1.00 97.25 89 ALA A CA 1
ATOM 588 C C . ALA A 1 89 ? 1.646 6.249 -4.274 1.00 97.25 89 ALA A C 1
ATOM 590 O O . ALA A 1 89 ? 2.851 6.179 -4.028 1.00 97.25 89 ALA A O 1
ATOM 591 N N . GLU A 1 90 ? 1.197 6.384 -5.522 1.00 97.44 90 GLU A N 1
ATOM 592 C CA . GLU A 1 90 ? 2.100 6.476 -6.666 1.00 97.44 90 GLU A CA 1
ATOM 593 C C . GLU A 1 90 ? 3.002 7.711 -6.605 1.00 97.44 90 GLU A C 1
ATOM 595 O O . GLU A 1 90 ? 4.202 7.594 -6.837 1.00 97.44 90 GLU A O 1
ATOM 600 N N . ASN A 1 91 ? 2.461 8.885 -6.263 1.00 95.62 91 ASN A N 1
ATOM 601 C CA . ASN A 1 91 ? 3.237 10.120 -6.145 1.00 95.62 91 ASN A CA 1
ATOM 602 C C . ASN A 1 91 ? 4.321 10.023 -5.059 1.00 95.62 91 ASN A C 1
ATOM 604 O O . ASN A 1 91 ? 5.456 10.447 -5.285 1.00 95.62 91 ASN A O 1
ATOM 608 N N . LEU A 1 92 ? 4.010 9.433 -3.902 1.00 95.44 92 LEU A N 1
ATOM 609 C CA . LEU A 1 92 ? 4.980 9.217 -2.822 1.00 95.44 92 LEU A CA 1
ATOM 610 C C . LEU A 1 92 ? 6.130 8.291 -3.250 1.00 95.44 92 LEU A C 1
ATOM 612 O O . LEU A 1 92 ? 7.289 8.553 -2.913 1.00 95.44 92 LEU A O 1
ATOM 616 N N . PHE A 1 93 ? 5.817 7.252 -4.031 1.00 96.94 93 PHE A N 1
ATOM 617 C CA . PHE A 1 93 ? 6.816 6.351 -4.602 1.00 96.94 93 PHE A CA 1
ATOM 618 C C . PHE A 1 93 ? 7.668 7.036 -5.680 1.00 96.94 93 PHE A C 1
ATOM 620 O O . PHE A 1 93 ? 8.898 6.996 -5.638 1.00 96.94 93 PHE A O 1
ATOM 627 N N . ASP A 1 94 ? 7.019 7.715 -6.622 1.00 94.88 94 ASP A N 1
ATOM 628 C CA . ASP A 1 94 ? 7.647 8.365 -7.774 1.00 94.88 94 ASP A CA 1
ATOM 629 C C . ASP A 1 94 ? 8.615 9.479 -7.369 1.00 94.88 94 ASP A C 1
ATOM 631 O O . ASP A 1 94 ? 9.729 9.593 -7.883 1.00 94.88 94 ASP A O 1
ATOM 635 N N . THR A 1 95 ? 8.229 10.246 -6.349 1.00 93.00 95 THR A N 1
ATOM 636 C CA . THR A 1 95 ? 9.070 11.289 -5.748 1.00 93.00 95 THR A CA 1
ATOM 637 C C . THR A 1 95 ? 10.182 10.735 -4.857 1.00 93.00 95 THR A C 1
ATOM 639 O O . THR A 1 95 ? 10.966 11.514 -4.315 1.00 93.00 95 THR A O 1
ATOM 642 N N . ARG A 1 96 ? 10.291 9.405 -4.713 1.00 93.31 96 ARG A N 1
ATOM 643 C CA . ARG A 1 96 ? 11.276 8.702 -3.872 1.00 93.31 96 ARG A CA 1
ATOM 644 C C . ARG A 1 96 ? 11.242 9.129 -2.405 1.00 93.31 96 ARG A C 1
ATOM 646 O O . ARG A 1 96 ? 12.266 9.090 -1.723 1.00 93.31 96 ARG A O 1
ATOM 653 N N . GLN A 1 97 ? 10.080 9.568 -1.929 1.00 92.38 97 GLN A N 1
ATOM 654 C CA . GLN A 1 97 ? 9.888 9.891 -0.520 1.00 92.38 97 GLN A CA 1
ATOM 655 C C . GLN A 1 97 ? 9.659 8.631 0.304 1.00 92.38 97 GLN A C 1
ATOM 657 O O . GLN A 1 97 ? 10.152 8.556 1.424 1.00 92.38 97 GLN A O 1
ATOM 662 N N . LEU A 1 98 ? 8.943 7.660 -0.266 1.00 96.25 98 LEU A N 1
ATOM 663 C CA . LEU A 1 98 ? 8.618 6.382 0.354 1.00 96.25 98 LEU A CA 1
ATOM 664 C C . LEU A 1 98 ? 8.760 5.246 -0.664 1.00 96.25 98 LEU A C 1
ATOM 666 O O . LEU A 1 98 ? 8.619 5.442 -1.870 1.00 96.25 98 LEU A O 1
ATOM 670 N N . LEU A 1 99 ? 9.033 4.044 -0.178 1.00 98.06 99 LEU A N 1
ATOM 671 C CA . LEU A 1 99 ? 9.025 2.811 -0.956 1.00 98.06 99 LEU A CA 1
ATOM 672 C C . LEU A 1 99 ? 7.615 2.204 -1.023 1.00 98.06 99 LEU A C 1
ATOM 674 O O . LEU A 1 99 ? 6.646 2.741 -0.495 1.00 98.06 99 LEU A O 1
ATOM 678 N N . CYS A 1 100 ? 7.476 1.079 -1.726 1.00 98.25 100 CYS A N 1
ATOM 679 C CA . CYS A 1 100 ? 6.173 0.578 -2.159 1.00 98.25 100 CYS A CA 1
ATOM 680 C C . CYS A 1 100 ? 5.173 0.300 -1.023 1.00 98.25 100 CYS A C 1
ATOM 682 O O . CYS A 1 100 ? 4.034 0.746 -1.122 1.00 98.25 100 CYS A O 1
ATOM 684 N N . ALA A 1 101 ? 5.577 -0.397 0.045 1.00 98.69 101 ALA A N 1
ATOM 685 C CA . ALA A 1 101 ? 4.693 -0.691 1.179 1.00 98.69 101 ALA A CA 1
ATOM 686 C C . ALA A 1 101 ? 4.397 0.560 2.019 1.00 98.69 101 ALA A C 1
ATOM 688 O O . ALA A 1 101 ? 3.256 0.794 2.416 1.00 98.69 101 ALA A O 1
ATOM 689 N N . GLU A 1 102 ? 5.430 1.373 2.251 1.00 98.62 102 GLU A N 1
ATOM 690 C CA . GLU A 1 102 ? 5.353 2.636 2.987 1.00 98.62 102 GLU A CA 1
ATOM 691 C C . GLU A 1 102 ? 4.351 3.595 2.338 1.00 98.62 102 GLU A C 1
ATOM 693 O O . GLU A 1 102 ? 3.487 4.139 3.019 1.00 98.62 102 GLU A O 1
ATOM 698 N N . ALA A 1 103 ? 4.430 3.760 1.015 1.00 98.50 103 ALA A N 1
ATOM 699 C CA . ALA A 1 103 ? 3.570 4.656 0.255 1.00 98.50 103 ALA A CA 1
ATOM 700 C C . ALA A 1 103 ? 2.093 4.238 0.305 1.00 98.50 103 ALA A C 1
ATOM 702 O O . ALA A 1 103 ? 1.227 5.097 0.465 1.00 98.50 103 ALA A O 1
ATOM 703 N N . VAL A 1 104 ? 1.800 2.932 0.217 1.00 98.62 104 VAL A N 1
ATOM 704 C CA . VAL A 1 104 ? 0.427 2.409 0.348 1.00 98.62 104 VAL A CA 1
ATOM 705 C C . VAL A 1 104 ? -0.133 2.711 1.737 1.00 98.62 104 VAL A C 1
ATOM 707 O O . VAL A 1 104 ? -1.215 3.281 1.852 1.00 98.62 104 VAL A O 1
ATOM 710 N N . LEU A 1 105 ? 0.606 2.363 2.793 1.00 98.12 105 LEU A N 1
ATOM 711 C CA . LEU A 1 105 ? 0.164 2.578 4.172 1.00 98.12 105 LEU A CA 1
ATOM 712 C C . LEU A 1 105 ? -0.012 4.063 4.497 1.00 98.12 105 LEU A C 1
ATOM 714 O O . LEU A 1 105 ? -1.012 4.433 5.111 1.00 98.12 105 LEU A O 1
ATOM 718 N N . HIS A 1 106 ? 0.923 4.904 4.051 1.00 96.38 106 HIS A N 1
ATOM 719 C CA . HIS A 1 106 ? 0.846 6.349 4.230 1.00 96.38 106 HIS A CA 1
ATOM 720 C C . HIS A 1 106 ? -0.393 6.926 3.552 1.00 96.38 106 HIS A C 1
ATOM 722 O O . HIS A 1 106 ? -1.178 7.595 4.213 1.00 96.38 106 HIS A O 1
ATOM 728 N N . ALA A 1 107 ? -0.598 6.642 2.261 1.00 95.62 107 ALA A N 1
ATOM 729 C CA . ALA A 1 107 ? -1.720 7.186 1.500 1.00 95.62 107 ALA A CA 1
ATOM 730 C C . ALA A 1 107 ? -3.071 6.765 2.095 1.00 95.62 107 ALA A C 1
ATOM 732 O O . ALA A 1 107 ? -3.958 7.595 2.272 1.00 95.62 107 ALA A O 1
ATOM 733 N N . VAL A 1 108 ? -3.214 5.489 2.469 1.00 95.94 108 VAL A N 1
ATOM 734 C CA . VAL A 1 108 ? -4.445 4.988 3.092 1.00 95.94 108 VAL A CA 1
ATOM 735 C C . VAL A 1 108 ? -4.704 5.683 4.434 1.00 95.94 108 VAL A C 1
ATOM 737 O O . VAL A 1 108 ? -5.815 6.152 4.664 1.00 95.94 108 VAL A O 1
ATOM 740 N N . ALA A 1 109 ? -3.696 5.787 5.306 1.00 94.38 109 ALA A N 1
ATOM 741 C CA . ALA A 1 109 ? -3.831 6.442 6.610 1.00 94.38 109 ALA A CA 1
ATOM 742 C C . ALA A 1 109 ? -4.046 7.963 6.513 1.00 94.38 109 ALA A C 1
ATOM 744 O O . ALA A 1 109 ? -4.747 8.539 7.344 1.00 94.38 109 ALA A O 1
ATOM 745 N N . GLU A 1 110 ? -3.457 8.622 5.513 1.00 92.19 110 GLU A N 1
ATOM 746 C CA . GLU A 1 110 ? -3.613 10.059 5.267 1.00 92.19 110 GLU A CA 1
ATOM 747 C C . GLU A 1 110 ? -5.038 10.395 4.820 1.00 92.19 110 GLU A C 1
ATOM 749 O O . GLU A 1 110 ? -5.623 11.351 5.324 1.00 92.19 110 GLU A O 1
ATOM 754 N N . THR A 1 111 ? -5.625 9.581 3.939 1.00 92.56 111 THR A N 1
ATOM 755 C CA . THR A 1 111 ? -6.981 9.812 3.423 1.00 92.56 111 THR A CA 1
ATOM 756 C C . THR A 1 111 ? -8.077 9.322 4.371 1.00 92.56 111 THR A C 1
ATOM 758 O O . THR A 1 111 ? -9.038 10.044 4.635 1.00 92.56 111 THR A O 1
ATOM 761 N N . LEU A 1 112 ? -7.972 8.094 4.886 1.00 92.19 112 LEU A N 1
ATOM 762 C CA . LEU A 1 112 ? -9.035 7.477 5.693 1.00 92.19 112 LEU A CA 1
ATOM 763 C C . LEU A 1 112 ? -8.927 7.806 7.190 1.00 92.19 112 LEU A C 1
ATOM 765 O O . LEU A 1 112 ? -9.849 7.521 7.954 1.00 92.19 112 LEU A O 1
ATOM 769 N N . GLY A 1 113 ? -7.818 8.412 7.627 1.00 89.06 113 GLY A N 1
ATOM 770 C CA . GLY A 1 113 ? -7.485 8.509 9.047 1.00 89.06 113 GLY A CA 1
ATOM 771 C C . GLY A 1 113 ? -7.240 7.125 9.653 1.00 89.06 113 GLY A C 1
ATOM 772 O O . GLY A 1 113 ? -7.244 6.127 8.959 1.00 89.06 113 GLY A O 1
ATOM 773 N N . GLY A 1 114 ? -7.013 7.012 10.956 1.00 86.38 114 GLY A N 1
ATOM 774 C CA . GLY A 1 114 ? -6.807 5.698 11.566 1.00 86.38 114 GLY A CA 1
ATOM 775 C C . GLY A 1 114 ? -6.086 5.766 12.904 1.00 86.38 114 GLY A C 1
ATOM 776 O O . GLY A 1 114 ? -5.833 6.862 13.411 1.00 86.38 114 GLY A O 1
ATOM 777 N N . PRO A 1 115 ? -5.753 4.600 13.486 1.00 87.75 115 PRO A N 1
ATOM 778 C CA . PRO A 1 115 ? -5.096 4.526 14.790 1.00 87.75 115 PRO A CA 1
ATOM 779 C C . PRO A 1 115 ? -3.634 4.998 14.758 1.00 87.75 115 PRO A C 1
ATOM 781 O O . PRO A 1 115 ? -3.103 5.415 15.784 1.00 87.75 115 PRO A O 1
ATOM 784 N N . LEU A 1 116 ? -2.983 4.947 13.592 1.00 93.56 116 LEU A N 1
ATOM 785 C CA . LEU A 1 116 ? -1.617 5.423 13.381 1.00 93.56 116 LEU A CA 1
ATOM 786 C C . LEU A 1 116 ? -1.628 6.699 12.539 1.00 93.56 116 LEU A C 1
ATOM 788 O O . LEU A 1 116 ? -2.457 6.846 11.640 1.00 93.56 116 LEU A O 1
ATOM 792 N N . SER A 1 117 ? -0.684 7.612 12.793 1.00 92.81 117 SER A N 1
ATOM 793 C CA . SER A 1 117 ? -0.437 8.711 11.854 1.00 92.81 117 SER A CA 1
ATOM 794 C C . SER A 1 117 ? 0.062 8.172 10.503 1.00 92.81 117 SER A C 1
ATOM 796 O O . SER A 1 117 ? 0.622 7.074 10.465 1.00 92.81 117 SER A O 1
ATOM 798 N N . PRO A 1 118 ? -0.051 8.940 9.403 1.00 92.88 118 PRO A N 1
ATOM 799 C CA . PRO A 1 118 ? 0.483 8.527 8.102 1.00 92.88 118 PRO A CA 1
ATOM 800 C C . PRO A 1 118 ? 1.967 8.141 8.146 1.00 92.88 118 PRO A C 1
ATOM 802 O O . PRO A 1 118 ? 2.373 7.163 7.526 1.00 92.88 118 PRO A O 1
ATOM 805 N N . ASP A 1 119 ? 2.774 8.848 8.939 1.00 91.94 119 ASP A N 1
ATOM 806 C CA . ASP A 1 119 ? 4.200 8.540 9.100 1.00 91.94 119 ASP A CA 1
ATOM 807 C C . ASP A 1 119 ? 4.440 7.280 9.943 1.00 91.94 119 ASP A C 1
ATOM 809 O O . ASP A 1 119 ? 5.329 6.493 9.631 1.00 91.94 119 ASP A O 1
ATOM 813 N N . GLN A 1 120 ? 3.640 7.046 10.990 1.00 96.06 120 GLN A N 1
ATOM 814 C CA . GLN A 1 120 ? 3.711 5.807 11.774 1.00 96.06 120 GLN A CA 1
ATOM 815 C C . GLN A 1 120 ? 3.264 4.598 10.941 1.00 96.06 120 GLN A C 1
ATOM 817 O O . GLN A 1 120 ? 3.871 3.533 11.025 1.00 96.06 120 GLN A O 1
ATOM 822 N N . ALA A 1 121 ? 2.232 4.768 10.111 1.00 96.81 121 ALA A N 1
ATOM 823 C CA . ALA A 1 121 ? 1.785 3.757 9.162 1.00 96.81 121 ALA A CA 1
ATOM 824 C C . ALA A 1 121 ? 2.859 3.489 8.094 1.00 96.81 121 ALA A C 1
ATOM 826 O O . ALA A 1 121 ? 3.149 2.332 7.800 1.00 96.81 121 ALA A O 1
ATOM 827 N N . ALA A 1 122 ? 3.509 4.533 7.567 1.00 97.00 122 ALA A N 1
ATOM 828 C CA . ALA A 1 122 ? 4.643 4.381 6.660 1.00 97.00 122 ALA A CA 1
ATOM 829 C C . ALA A 1 122 ? 5.788 3.603 7.325 1.00 97.00 122 ALA A C 1
ATOM 831 O O . ALA A 1 122 ? 6.256 2.621 6.760 1.00 97.00 122 ALA A O 1
ATOM 832 N N . ALA A 1 123 ? 6.177 3.968 8.551 1.00 97.00 123 ALA A N 1
ATOM 833 C CA . ALA A 1 123 ? 7.233 3.286 9.300 1.00 97.00 123 ALA A CA 1
ATOM 834 C C . ALA A 1 123 ? 6.921 1.800 9.561 1.00 97.00 123 ALA A C 1
ATOM 836 O O . ALA A 1 123 ? 7.812 0.958 9.467 1.00 97.00 123 ALA A O 1
ATOM 837 N N . LEU A 1 124 ? 5.652 1.454 9.823 1.00 98.00 124 LEU A N 1
ATOM 838 C CA . LEU A 1 124 ? 5.200 0.058 9.889 1.00 98.00 124 LEU A CA 1
ATOM 839 C C . LEU A 1 124 ? 5.431 -0.677 8.555 1.00 98.00 124 LEU A C 1
ATOM 841 O O . LEU A 1 124 ? 5.704 -1.874 8.548 1.00 98.00 124 LEU A O 1
ATOM 845 N N . GLY A 1 125 ? 5.331 0.040 7.435 1.00 98.00 125 GLY A N 1
ATOM 846 C CA . GLY A 1 125 ? 5.523 -0.454 6.073 1.00 98.00 125 GLY A CA 1
ATOM 847 C C . GLY A 1 125 ? 6.970 -0.763 5.690 1.00 98.00 125 GLY A C 1
ATOM 848 O O . GLY A 1 125 ? 7.207 -1.668 4.889 1.00 98.00 125 GLY A O 1
ATOM 849 N N . THR A 1 126 ? 7.938 -0.047 6.262 1.00 98.19 126 THR A N 1
ATOM 850 C CA . THR A 1 126 ? 9.365 -0.142 5.916 1.00 98.19 126 THR A CA 1
ATOM 851 C C . THR A 1 126 ? 9.915 -1.568 5.808 1.00 98.19 126 THR A C 1
ATOM 853 O O . THR A 1 126 ? 10.499 -1.879 4.765 1.00 98.19 126 THR A O 1
ATOM 856 N N . PRO A 1 127 ? 9.727 -2.476 6.790 1.00 98.19 127 PRO A N 1
ATOM 857 C CA . PRO A 1 127 ? 10.293 -3.819 6.701 1.00 98.19 127 PRO A CA 1
ATOM 858 C C . PRO A 1 127 ? 9.769 -4.618 5.506 1.00 98.19 127 PRO A C 1
ATOM 860 O O . PRO A 1 127 ? 10.504 -5.461 5.012 1.00 98.19 127 PRO A O 1
ATOM 863 N N . PHE A 1 128 ? 8.563 -4.338 4.997 1.00 98.44 128 PHE A N 1
ATOM 864 C CA . PHE A 1 128 ? 7.958 -5.042 3.858 1.00 98.44 128 PHE A CA 1
ATOM 865 C C . PHE A 1 128 ? 8.474 -4.561 2.495 1.00 98.44 128 PHE A C 1
ATOM 867 O O . PHE A 1 128 ? 8.252 -5.213 1.467 1.00 98.44 128 PHE A O 1
ATOM 874 N N . CYS A 1 129 ? 9.152 -3.416 2.449 1.00 97.88 129 CYS A N 1
ATOM 875 C CA . CYS A 1 129 ? 9.699 -2.871 1.215 1.00 97.88 129 CYS A CA 1
ATOM 876 C C . CYS A 1 129 ? 10.784 -3.779 0.633 1.00 97.88 129 CYS A C 1
ATOM 878 O O . CYS A 1 129 ? 11.364 -4.618 1.322 1.00 97.88 129 CYS A O 1
ATOM 880 N N . GLN A 1 130 ? 11.014 -3.654 -0.679 1.00 96.44 130 GLN A N 1
ATOM 881 C CA . GLN A 1 130 ? 11.899 -4.565 -1.419 1.00 96.44 130 GLN A CA 1
ATOM 882 C C . GLN A 1 130 ? 11.508 -6.051 -1.229 1.00 96.44 130 GLN A C 1
ATOM 884 O O . GLN A 1 130 ? 12.340 -6.954 -1.305 1.00 96.44 130 GLN A O 1
ATOM 889 N N . GLY A 1 131 ? 10.217 -6.302 -0.972 1.00 91.81 131 GLY A N 1
ATOM 890 C CA . GLY A 1 131 ? 9.637 -7.634 -0.808 1.00 91.81 131 GLY A CA 1
ATOM 891 C C . GLY A 1 131 ? 9.874 -8.287 0.556 1.00 91.81 131 GLY A C 1
ATOM 892 O O . GLY A 1 131 ? 9.915 -9.508 0.638 1.00 91.81 131 GLY A O 1
ATOM 893 N N . MET A 1 132 ? 10.034 -7.489 1.606 1.00 86.38 132 MET A N 1
ATOM 894 C CA . MET A 1 132 ? 10.546 -7.856 2.926 1.00 86.38 132 MET A CA 1
ATOM 895 C C . MET A 1 132 ? 12.077 -7.847 3.032 1.00 86.38 132 MET A C 1
ATOM 897 O O . MET A 1 132 ? 12.725 -8.876 3.206 1.00 86.38 132 MET A O 1
ATOM 901 N N . GLY A 1 133 ? 12.672 -6.666 2.886 1.00 95.94 133 GLY A N 1
ATOM 902 C CA . GLY A 1 133 ? 14.094 -6.447 3.158 1.00 95.94 133 GLY A CA 1
ATOM 903 C C . GLY A 1 133 ? 15.045 -6.952 2.072 1.00 95.94 133 GLY A C 1
ATOM 904 O O . GLY A 1 133 ? 16.205 -7.225 2.356 1.00 95.94 133 GLY A O 1
ATOM 905 N N . GLY A 1 134 ? 14.579 -7.100 0.827 1.00 95.06 134 GLY A N 1
ATOM 906 C CA . GLY A 1 134 ? 15.414 -7.556 -0.293 1.00 95.06 134 GLY A CA 1
ATOM 907 C C . GLY A 1 134 ? 15.445 -9.073 -0.483 1.00 95.06 134 GLY A C 1
ATOM 908 O O . GLY A 1 134 ? 16.002 -9.556 -1.468 1.00 95.06 134 GLY A O 1
ATOM 909 N N . ALA A 1 135 ? 14.764 -9.836 0.378 1.00 97.12 135 ALA A N 1
ATOM 910 C CA . ALA A 1 135 ? 14.609 -11.282 0.222 1.00 97.12 135 ALA A CA 1
ATOM 911 C C . ALA A 1 135 ? 13.844 -11.675 -1.056 1.00 97.12 135 ALA A C 1
ATOM 913 O O . ALA A 1 135 ? 13.867 -12.836 -1.453 1.00 97.12 135 ALA A O 1
ATOM 914 N N . GLY A 1 136 ? 13.179 -10.728 -1.731 1.00 95.50 136 GLY A N 1
ATOM 915 C CA . GLY A 1 136 ? 12.455 -10.964 -2.982 1.00 95.50 136 GLY A CA 1
ATOM 916 C C . GLY A 1 136 ? 11.158 -11.759 -2.819 1.00 95.50 136 GLY A C 1
ATOM 917 O O . GLY A 1 136 ? 10.657 -12.274 -3.816 1.00 95.50 136 GLY A O 1
ATOM 918 N N . CYS A 1 137 ? 10.628 -11.846 -1.597 1.00 96.94 137 CYS A N 1
ATOM 919 C CA . CYS A 1 137 ? 9.389 -12.541 -1.250 1.00 96.94 137 CYS A CA 1
ATOM 920 C C . CYS A 1 137 ? 8.167 -11.662 -1.559 1.00 96.94 137 CYS A C 1
ATOM 922 O O . CYS A 1 137 ? 8.161 -10.944 -2.554 1.00 96.94 137 CYS A O 1
ATOM 924 N N . THR A 1 138 ? 7.096 -11.744 -0.773 1.00 98.25 138 THR A N 1
ATOM 925 C CA . THR A 1 138 ? 5.815 -11.072 -1.034 1.00 98.25 138 THR A CA 1
ATOM 926 C C . THR A 1 138 ? 5.978 -9.592 -1.385 1.00 98.25 138 THR A C 1
ATOM 928 O O . THR A 1 138 ? 6.678 -8.857 -0.695 1.00 98.25 138 THR A O 1
ATOM 931 N N . CYS A 1 139 ? 5.319 -9.149 -2.459 1.00 98.75 139 CYS A N 1
ATOM 932 C CA . CYS A 1 139 ? 5.334 -7.768 -2.933 1.00 98.75 139 CYS A CA 1
ATOM 933 C C . CYS A 1 139 ? 5.023 -6.785 -1.798 1.00 98.75 139 CYS A C 1
ATOM 935 O O . CYS A 1 139 ? 4.000 -6.91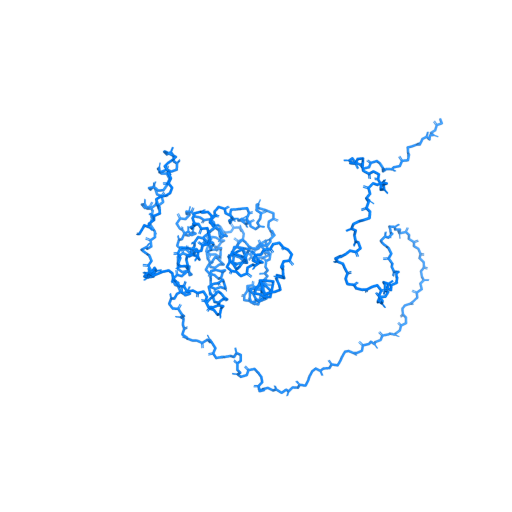0 -1.126 1.00 98.75 139 CYS A O 1
ATOM 937 N N . GLY A 1 140 ? 5.876 -5.770 -1.627 1.00 98.75 140 GLY A N 1
ATOM 938 C CA . GLY A 1 140 ? 5.702 -4.772 -0.572 1.00 98.75 140 GLY A CA 1
ATOM 939 C C . GLY A 1 140 ? 4.382 -4.006 -0.684 1.00 98.75 140 GLY A C 1
ATOM 940 O O . GLY A 1 140 ? 3.734 -3.781 0.330 1.00 98.75 140 GLY A O 1
ATOM 941 N N . ALA A 1 141 ? 3.924 -3.677 -1.896 1.00 98.81 141 ALA A N 1
ATOM 942 C CA . ALA A 1 141 ? 2.644 -2.991 -2.089 1.00 98.81 141 ALA A CA 1
ATOM 943 C C . ALA A 1 141 ? 1.445 -3.829 -1.603 1.00 98.81 141 ALA A C 1
ATOM 945 O O . ALA A 1 141 ? 0.565 -3.305 -0.923 1.00 98.81 141 ALA A O 1
ATOM 946 N N . LEU A 1 142 ? 1.438 -5.138 -1.891 1.00 98.88 142 LEU A N 1
ATOM 947 C CA . LEU A 1 142 ? 0.409 -6.059 -1.397 1.00 98.88 142 LEU A CA 1
ATOM 948 C C . LEU A 1 142 ? 0.498 -6.226 0.127 1.00 98.88 142 LEU A C 1
ATOM 950 O O . LEU A 1 142 ? -0.520 -6.159 0.811 1.00 98.88 142 LEU A O 1
ATOM 954 N N . SER A 1 143 ? 1.705 -6.396 0.670 1.00 98.75 143 SER A N 1
ATOM 955 C CA . SER A 1 143 ? 1.921 -6.486 2.120 1.00 98.75 143 SER A CA 1
ATOM 956 C C . SER A 1 143 ? 1.453 -5.221 2.846 1.00 98.75 143 SER A C 1
ATOM 958 O O . SER A 1 143 ? 0.786 -5.320 3.872 1.00 98.75 143 SER A O 1
ATOM 960 N N . GLY A 1 144 ? 1.729 -4.037 2.288 1.00 98.69 144 GLY A N 1
ATOM 961 C CA . GLY A 1 144 ? 1.240 -2.754 2.794 1.00 98.69 144 GLY A CA 1
ATOM 962 C C . GLY A 1 144 ? -0.286 -2.652 2.758 1.00 98.69 144 GLY A C 1
ATOM 963 O O . GLY A 1 144 ? -0.886 -2.201 3.727 1.00 98.69 144 GLY A O 1
ATOM 964 N N . ALA A 1 145 ? -0.931 -3.147 1.698 1.00 98.69 145 ALA A N 1
ATOM 965 C CA . ALA A 1 145 ? -2.391 -3.19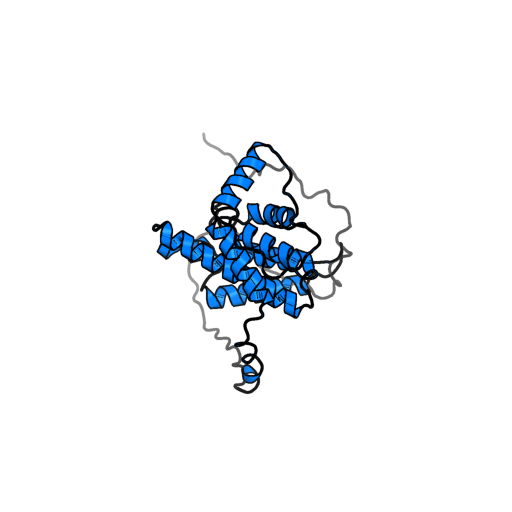7 1.598 1.00 98.69 145 ALA A CA 1
ATOM 966 C C . ALA A 1 145 ? -3.024 -4.120 2.658 1.00 98.69 145 ALA A C 1
ATOM 968 O O . ALA A 1 145 ? -3.987 -3.749 3.331 1.00 98.69 145 ALA A O 1
ATOM 969 N N . VAL A 1 146 ? -2.445 -5.308 2.862 1.00 98.69 146 VAL A N 1
ATOM 970 C CA . VAL A 1 146 ? -2.869 -6.256 3.907 1.00 98.69 146 VAL A CA 1
ATOM 971 C C . VAL A 1 146 ? -2.664 -5.668 5.303 1.00 98.69 146 VAL A C 1
ATOM 973 O O . VAL A 1 146 ? -3.561 -5.755 6.143 1.00 98.69 146 VAL A O 1
ATOM 976 N N . ALA A 1 147 ? -1.515 -5.034 5.545 1.00 98.31 147 ALA A N 1
ATOM 977 C CA . ALA A 1 147 ? -1.236 -4.343 6.798 1.00 98.31 147 ALA A CA 1
ATOM 978 C C . ALA A 1 147 ? -2.231 -3.200 7.040 1.00 98.31 147 ALA A C 1
ATOM 980 O O . ALA A 1 147 ? -2.737 -3.072 8.154 1.00 98.31 147 ALA A O 1
ATOM 981 N N . ALA A 1 148 ? -2.577 -2.434 5.998 1.00 97.81 148 ALA A N 1
ATOM 982 C CA . ALA A 1 148 ? -3.582 -1.385 6.084 1.00 97.81 148 ALA A CA 1
ATOM 983 C C . ALA A 1 148 ? -4.909 -1.974 6.559 1.00 97.81 148 ALA A C 1
ATOM 985 O O . ALA A 1 148 ? -5.397 -1.559 7.598 1.00 97.81 148 ALA A O 1
ATOM 986 N N . VAL A 1 149 ? -5.438 -3.018 5.914 1.00 96.81 149 VAL A N 1
ATOM 987 C CA . VAL A 1 149 ? -6.657 -3.702 6.387 1.00 96.81 149 VAL A CA 1
ATOM 988 C C . VAL A 1 149 ? -6.548 -4.169 7.840 1.00 96.81 149 VAL A C 1
ATOM 990 O O . VAL A 1 149 ? -7.503 -4.014 8.603 1.00 96.81 149 VAL A O 1
ATOM 993 N N . GLY A 1 150 ? -5.391 -4.688 8.250 1.00 96.44 150 GLY A N 1
ATOM 994 C CA . GLY A 1 150 ? -5.126 -5.059 9.640 1.00 96.44 150 GLY A CA 1
ATOM 995 C C . GLY A 1 150 ? -5.325 -3.904 10.629 1.00 96.44 150 GLY A C 1
ATOM 996 O O . GLY A 1 150 ? -5.888 -4.125 11.699 1.00 96.44 150 GLY A O 1
ATOM 997 N N . LEU A 1 151 ? -4.947 -2.676 10.262 1.00 95.19 151 LEU A N 1
ATOM 998 C CA . LEU A 1 151 ? -5.106 -1.491 11.113 1.00 95.19 151 LEU A CA 1
ATOM 999 C C . LEU A 1 151 ? -6.574 -1.088 11.339 1.00 95.19 151 LEU A C 1
ATOM 1001 O O . LEU A 1 151 ? -6.885 -0.562 12.402 1.00 95.19 151 LEU A O 1
ATOM 1005 N N . TYR A 1 152 ? -7.480 -1.332 10.384 1.00 94.50 152 TYR A N 1
ATOM 1006 C CA . TYR A 1 152 ? -8.893 -0.912 10.497 1.00 94.50 152 TYR A CA 1
ATOM 1007 C C . TYR A 1 152 ? -9.849 -2.057 10.838 1.00 94.50 152 TYR A C 1
ATOM 1009 O O . TYR A 1 152 ? -10.916 -1.825 11.410 1.00 94.50 152 TYR A O 1
ATOM 1017 N N . ARG A 1 153 ? -9.532 -3.281 10.404 1.00 94.69 153 ARG A N 1
ATOM 1018 C CA . ARG A 1 153 ? -10.409 -4.466 10.462 1.00 94.69 153 ARG A CA 1
ATOM 1019 C C . ARG A 1 153 ? -9.675 -5.713 10.967 1.00 94.69 153 ARG A C 1
ATOM 1021 O O . ARG A 1 153 ? -10.129 -6.840 10.751 1.00 94.69 153 ARG A O 1
ATOM 1028 N N . GLY A 1 154 ? -8.536 -5.519 11.630 1.00 92.81 154 GLY A N 1
ATOM 1029 C CA . GLY A 1 154 ? -7.851 -6.557 12.392 1.00 92.81 154 GLY A CA 1
ATOM 1030 C C . GLY A 1 154 ? -8.639 -6.997 13.628 1.00 92.81 154 GLY A C 1
ATOM 1031 O O . GLY A 1 154 ? -9.788 -6.610 13.837 1.00 92.81 154 GLY A O 1
ATOM 1032 N N . ARG A 1 155 ? -8.016 -7.842 14.456 1.00 93.75 155 ARG A N 1
ATOM 1033 C CA . ARG A 1 155 ? -8.618 -8.247 15.736 1.00 93.75 155 ARG A CA 1
ATOM 1034 C C . ARG A 1 155 ? -8.750 -7.016 16.642 1.00 93.75 155 ARG A C 1
ATOM 1036 O O . ARG A 1 155 ? -7.763 -6.291 16.760 1.00 93.75 155 ARG A O 1
ATOM 1043 N N . PRO A 1 156 ? -9.902 -6.803 17.296 1.00 89.69 156 PRO A N 1
ATOM 1044 C CA . PRO A 1 156 ? -10.090 -5.651 18.175 1.00 89.69 156 PRO A CA 1
ATOM 1045 C C . PRO A 1 156 ? -9.315 -5.789 19.491 1.00 89.69 156 PRO A C 1
ATOM 1047 O O . PRO A 1 156 ? -8.845 -4.798 20.038 1.00 89.69 156 PRO A O 1
ATOM 1050 N N . GLU A 1 157 ? -9.144 -7.018 19.981 1.00 92.00 157 GLU A N 1
ATOM 1051 C CA . GLU A 1 157 ? -8.518 -7.308 21.270 1.00 92.00 157 GLU A CA 1
ATOM 1052 C C . GLU A 1 157 ? -7.935 -8.729 21.321 1.00 92.00 157 GLU A C 1
ATOM 1054 O O . GLU A 1 157 ? -8.104 -9.542 20.402 1.00 92.00 157 GLU A O 1
ATOM 1059 N N . ARG A 1 158 ? -7.203 -9.033 22.400 1.00 94.38 158 ARG A N 1
ATOM 1060 C CA . ARG A 1 158 ? -6.626 -10.364 22.633 1.00 94.38 158 ARG A CA 1
ATOM 1061 C C . ARG A 1 158 ? -7.749 -11.369 22.891 1.00 94.38 158 ARG A C 1
ATOM 1063 O O . ARG A 1 158 ? -8.688 -11.071 23.611 1.00 94.38 158 ARG A O 1
ATOM 1070 N N . GLY A 1 159 ? -7.651 -12.552 22.292 1.00 92.69 159 GLY A N 1
ATOM 1071 C CA . GLY A 1 159 ? -8.693 -13.584 22.382 1.00 92.69 159 GLY A CA 1
ATOM 1072 C C . GLY A 1 159 ? -9.840 -13.419 21.377 1.00 92.69 159 GLY A C 1
ATOM 1073 O O . GLY A 1 159 ? -10.507 -14.401 21.067 1.00 92.69 159 GLY A O 1
ATOM 1074 N N . ALA A 1 160 ? -10.021 -12.240 20.770 1.00 93.12 160 ALA A N 1
ATOM 1075 C CA . ALA A 1 160 ? -11.054 -12.046 19.758 1.00 93.12 160 ALA A CA 1
ATOM 1076 C C . ALA A 1 160 ? -10.728 -12.719 18.408 1.00 93.12 160 ALA A C 1
ATOM 1078 O O . ALA A 1 160 ? -9.572 -12.880 17.975 1.00 93.12 160 ALA A O 1
ATOM 1079 N N . GLY A 1 161 ? -11.791 -13.082 17.689 1.00 93.06 161 GLY A N 1
ATOM 1080 C CA . GLY A 1 161 ? -11.715 -13.618 16.336 1.00 93.06 161 GLY A CA 1
ATOM 1081 C C . GLY A 1 161 ? -11.106 -12.619 15.344 1.00 93.06 161 GLY A C 1
ATOM 1082 O O . GLY A 1 161 ? -11.340 -11.420 15.405 1.00 93.06 161 GLY A O 1
ATOM 1083 N N . GLY A 1 162 ? -10.314 -13.125 14.396 1.00 94.31 162 GLY A N 1
ATOM 1084 C CA . GLY A 1 162 ? -9.692 -12.327 13.324 1.00 94.31 162 GLY A CA 1
ATOM 1085 C C . GLY A 1 162 ? -10.135 -12.736 11.920 1.00 94.31 162 GLY A C 1
ATOM 1086 O O . GLY A 1 162 ? -9.416 -12.483 10.957 1.00 94.31 162 GLY A O 1
ATOM 1087 N N . ALA A 1 163 ? -11.257 -13.455 11.807 1.00 95.69 163 ALA A N 1
ATOM 1088 C CA . ALA A 1 163 ? -11.699 -14.071 10.556 1.00 95.69 163 ALA A CA 1
ATOM 1089 C C . ALA A 1 163 ? -11.958 -13.029 9.461 1.00 95.69 163 ALA A C 1
ATOM 1091 O O . ALA A 1 163 ? -11.519 -13.213 8.330 1.00 95.69 163 ALA A O 1
ATOM 1092 N N . LYS A 1 164 ? -12.576 -11.901 9.824 1.00 94.88 164 LYS A N 1
ATOM 1093 C CA . LYS A 1 164 ? -12.877 -10.799 8.907 1.00 94.88 164 LYS A CA 1
ATOM 1094 C C . LYS A 1 164 ? -11.622 -10.214 8.253 1.00 94.88 164 LYS A C 1
ATOM 1096 O O . LYS A 1 164 ? -11.516 -10.221 7.031 1.00 94.88 164 LYS A O 1
ATOM 1101 N N . GLY A 1 165 ? -10.636 -9.803 9.055 1.00 96.00 165 GLY A N 1
ATOM 1102 C CA . GLY A 1 165 ? -9.352 -9.304 8.549 1.00 96.00 165 GLY A CA 1
ATOM 1103 C C . GLY A 1 165 ? -8.622 -10.316 7.656 1.00 96.00 165 GLY A C 1
ATOM 1104 O O . GLY A 1 165 ? -8.093 -9.945 6.611 1.00 96.00 165 GLY A O 1
ATOM 1105 N N . ARG A 1 166 ? -8.653 -11.612 8.006 1.00 97.50 166 ARG A N 1
ATOM 1106 C CA . ARG A 1 166 ? -8.071 -12.675 7.164 1.00 97.50 166 ARG A CA 1
ATOM 1107 C C . ARG A 1 166 ? -8.817 -12.860 5.840 1.00 97.50 166 ARG A C 1
ATOM 1109 O O . ARG A 1 166 ? -8.170 -13.063 4.818 1.00 97.50 166 ARG A O 1
ATOM 1116 N N . ALA A 1 167 ? -10.147 -12.779 5.844 1.00 98.00 167 ALA A N 1
ATOM 1117 C CA . ALA A 1 167 ? -10.959 -12.887 4.633 1.00 98.00 167 ALA A CA 1
ATOM 1118 C C . ALA A 1 167 ? -10.701 -11.715 3.673 1.00 98.00 167 ALA A C 1
ATOM 1120 O O . ALA A 1 167 ? -10.496 -11.938 2.482 1.00 98.00 167 ALA A O 1
ATOM 1121 N N . LEU A 1 168 ? -10.623 -10.489 4.200 1.00 98.12 168 LEU A N 1
ATOM 1122 C CA . LEU A 1 168 ? -10.235 -9.292 3.445 1.00 98.12 168 LEU A CA 1
ATOM 1123 C C . LEU A 1 168 ? -8.834 -9.456 2.827 1.00 98.12 168 LEU A C 1
ATOM 1125 O O . LEU A 1 168 ? -8.647 -9.255 1.629 1.00 98.12 168 LEU A O 1
ATOM 1129 N N . ALA A 1 169 ? -7.854 -9.903 3.619 1.00 98.38 169 ALA A N 1
ATOM 1130 C CA . ALA A 1 169 ? -6.497 -10.163 3.134 1.00 98.38 169 ALA A CA 1
ATOM 1131 C C . ALA A 1 169 ? -6.460 -11.220 2.019 1.00 98.38 169 ALA A C 1
ATOM 1133 O O . ALA A 1 169 ? -5.740 -11.053 1.034 1.00 98.38 169 ALA A O 1
ATOM 1134 N N . ARG A 1 170 ? -7.261 -12.287 2.143 1.00 98.50 170 ARG A N 1
ATOM 1135 C CA . ARG A 1 170 ? -7.375 -13.333 1.122 1.00 98.50 170 ARG A CA 1
ATOM 1136 C C . ARG A 1 170 ? -7.940 -12.792 -0.190 1.00 98.50 170 ARG A C 1
ATOM 1138 O O . ARG A 1 170 ? -7.378 -13.092 -1.239 1.00 98.50 170 ARG A O 1
ATOM 1145 N N . ARG A 1 171 ? -9.000 -11.979 -0.143 1.00 98.44 171 ARG A N 1
ATOM 1146 C CA . ARG A 1 171 ? -9.572 -11.362 -1.351 1.00 98.44 171 ARG A CA 1
ATOM 1147 C C . ARG A 1 171 ? -8.564 -10.468 -2.062 1.00 98.44 171 ARG A C 1
ATOM 1149 O O . ARG A 1 171 ? -8.376 -10.614 -3.265 1.00 98.44 171 ARG A O 1
ATOM 1156 N N . MET A 1 172 ? -7.847 -9.623 -1.317 1.00 98.50 172 MET A N 1
ATOM 1157 C CA . MET A 1 172 ? -6.791 -8.784 -1.894 1.00 98.50 172 MET A CA 1
ATOM 1158 C C . MET A 1 172 ? -5.658 -9.613 -2.501 1.00 98.50 172 MET A C 1
ATOM 1160 O O . MET A 1 172 ? -5.183 -9.287 -3.583 1.00 98.50 172 MET A O 1
ATOM 1164 N N . HIS A 1 173 ? -5.229 -10.686 -1.830 1.00 98.69 173 HIS A N 1
ATOM 1165 C CA . HIS A 1 173 ? -4.217 -11.600 -2.358 1.00 98.69 173 HIS A CA 1
ATOM 1166 C C . HIS A 1 173 ? -4.653 -12.217 -3.693 1.00 98.69 173 HIS A C 1
ATOM 1168 O O . HIS A 1 173 ? -3.890 -12.190 -4.659 1.00 98.69 173 HIS A O 1
ATOM 1174 N N . ASP A 1 174 ? -5.868 -12.763 -3.748 1.00 98.62 174 ASP A N 1
ATOM 1175 C CA . ASP A 1 174 ? -6.374 -13.455 -4.932 1.00 98.62 174 ASP A CA 1
ATOM 1176 C C . ASP A 1 174 ? -6.590 -12.483 -6.094 1.00 98.62 174 ASP A C 1
ATOM 1178 O O . ASP A 1 174 ? -6.152 -12.772 -7.206 1.00 98.62 174 ASP A O 1
ATOM 1182 N N . ALA A 1 175 ? -7.158 -11.301 -5.829 1.00 98.44 175 ALA A N 1
ATOM 1183 C CA . ALA A 1 175 ? -7.310 -10.242 -6.824 1.00 98.44 175 ALA A CA 1
ATOM 1184 C C . ALA A 1 175 ? -5.950 -9.762 -7.353 1.00 98.44 175 ALA A C 1
ATOM 1186 O O . ALA A 1 175 ? -5.724 -9.717 -8.559 1.00 98.44 175 ALA A O 1
ATOM 1187 N N . PHE A 1 176 ? -4.990 -9.489 -6.464 1.00 98.62 176 PHE A N 1
ATOM 1188 C CA . PHE A 1 176 ? -3.642 -9.094 -6.872 1.00 98.62 176 PHE A CA 1
ATOM 1189 C C . PHE A 1 176 ? -2.972 -10.169 -7.732 1.00 98.62 176 PHE A C 1
ATOM 1191 O O . PHE A 1 176 ? -2.346 -9.859 -8.742 1.00 98.62 176 PHE A O 1
ATOM 1198 N N . ARG A 1 177 ? -3.100 -11.445 -7.352 1.00 98.50 177 ARG A N 1
ATOM 1199 C CA . ARG A 1 177 ? -2.542 -12.556 -8.126 1.00 98.50 177 ARG A CA 1
ATOM 1200 C C . ARG A 1 177 ? -3.218 -12.698 -9.487 1.00 98.50 177 ARG A C 1
ATOM 1202 O O . ARG A 1 177 ? -2.511 -12.977 -10.449 1.00 98.50 177 ARG A O 1
ATOM 1209 N N . ALA A 1 178 ? -4.535 -12.533 -9.565 1.00 98.38 178 ALA A N 1
ATOM 1210 C CA . ALA A 1 178 ? -5.269 -12.585 -10.825 1.00 98.38 178 ALA A CA 1
ATOM 1211 C C . ALA A 1 178 ? -4.791 -11.487 -11.788 1.00 98.38 178 ALA A C 1
ATOM 1213 O O . ALA A 1 178 ? -4.501 -11.772 -12.946 1.00 98.38 178 ALA A O 1
ATOM 1214 N N . ASP A 1 179 ? -4.605 -10.269 -11.278 1.00 96.88 179 ASP A N 1
ATOM 1215 C CA . ASP A 1 179 ? -4.264 -9.107 -12.100 1.00 96.88 179 ASP A CA 1
ATOM 1216 C C . ASP A 1 179 ? -2.771 -9.015 -12.446 1.00 96.88 179 ASP A C 1
ATOM 1218 O O . ASP A 1 179 ? -2.397 -8.538 -13.514 1.00 96.88 179 ASP A O 1
ATOM 1222 N N . CYS A 1 180 ? -1.892 -9.439 -11.534 1.00 96.88 180 CYS A N 1
ATOM 1223 C CA . CYS A 1 180 ? -0.439 -9.296 -11.679 1.00 96.88 180 CYS A CA 1
ATOM 1224 C C . CYS A 1 180 ? 0.281 -10.621 -11.984 1.00 96.88 180 CYS A C 1
ATOM 1226 O O . CYS A 1 180 ? 1.494 -10.635 -12.196 1.00 96.88 180 CYS A O 1
ATOM 1228 N N . GLY A 1 181 ? -0.430 -11.749 -11.960 1.00 97.69 181 GLY A N 1
ATOM 1229 C CA . GLY A 1 181 ? 0.085 -13.098 -12.220 1.00 97.69 181 GLY A CA 1
ATOM 1230 C C . GLY A 1 181 ? 0.842 -13.754 -11.055 1.00 97.69 181 GLY A C 1
ATOM 1231 O O . GLY A 1 181 ? 0.956 -14.979 -11.005 1.00 97.69 181 GLY A O 1
ATOM 1232 N N . ALA A 1 182 ? 1.354 -12.982 -10.094 1.00 98.19 182 ALA A N 1
ATOM 1233 C CA . ALA A 1 182 ? 2.049 -13.492 -8.912 1.00 98.19 182 ALA A CA 1
ATOM 1234 C C . ALA A 1 182 ? 1.940 -12.523 -7.729 1.00 98.19 182 ALA A C 1
ATOM 1236 O O . ALA A 1 182 ? 1.614 -11.354 -7.890 1.00 98.19 182 ALA A O 1
ATOM 1237 N N . THR A 1 183 ? 2.274 -12.998 -6.529 1.00 98.50 183 THR A N 1
ATOM 1238 C CA . THR A 1 183 ? 2.411 -12.151 -5.329 1.00 98.50 183 THR A CA 1
ATOM 1239 C C . THR A 1 183 ? 3.862 -11.999 -4.876 1.00 98.50 183 THR A C 1
ATOM 1241 O O . THR A 1 183 ? 4.187 -11.073 -4.140 1.00 98.50 183 THR A O 1
ATOM 1244 N N . CYS A 1 184 ? 4.760 -12.869 -5.346 1.00 98.50 184 CYS A N 1
ATOM 1245 C CA . CYS A 1 184 ? 6.190 -12.823 -5.063 1.00 98.50 184 CYS A CA 1
ATOM 1246 C C . CYS A 1 184 ? 6.873 -11.707 -5.873 1.00 98.50 184 CYS A C 1
ATOM 1248 O O . CYS A 1 184 ? 6.853 -11.722 -7.105 1.00 98.50 184 CYS A O 1
ATOM 1250 N N . CYS A 1 185 ? 7.510 -10.762 -5.181 1.00 98.31 185 CYS A N 1
ATOM 1251 C CA . CYS A 1 185 ? 8.200 -9.601 -5.737 1.00 98.31 185 CYS A CA 1
ATOM 1252 C C . CYS A 1 185 ? 9.210 -10.014 -6.808 1.00 98.31 185 CYS A C 1
ATOM 1254 O O . CYS A 1 185 ? 9.161 -9.500 -7.921 1.00 98.31 185 CYS A O 1
ATOM 1256 N N . ARG A 1 186 ? 10.056 -11.015 -6.523 1.00 98.31 186 ARG A N 1
ATOM 1257 C CA . ARG A 1 186 ? 11.055 -11.514 -7.479 1.00 98.31 186 ARG A CA 1
ATOM 1258 C C . ARG A 1 186 ? 10.432 -12.019 -8.776 1.00 98.31 186 ARG A C 1
ATOM 1260 O O . ARG A 1 186 ? 11.002 -11.806 -9.842 1.00 98.31 186 ARG A O 1
ATOM 1267 N N . VAL A 1 187 ? 9.280 -12.682 -8.689 1.00 98.56 187 VAL A N 1
ATOM 1268 C CA . VAL A 1 187 ? 8.564 -13.188 -9.867 1.00 98.56 187 VAL A CA 1
ATOM 1269 C C . VAL A 1 187 ? 7.977 -12.031 -10.667 1.00 98.56 187 VAL A C 1
ATOM 1271 O O . VAL A 1 187 ? 8.128 -12.015 -11.885 1.00 98.56 187 VAL A O 1
ATOM 1274 N N . LEU A 1 188 ? 7.373 -11.052 -9.991 1.00 98.38 188 LEU A N 1
ATOM 1275 C CA . LEU A 1 188 ? 6.768 -9.880 -10.628 1.00 98.38 188 LEU A CA 1
ATOM 1276 C C . LEU A 1 188 ? 7.789 -9.082 -11.438 1.00 98.38 188 LEU A C 1
ATOM 1278 O O . LEU A 1 188 ? 7.543 -8.762 -12.597 1.00 98.38 188 LEU A O 1
ATOM 1282 N N . ILE A 1 189 ? 8.956 -8.804 -10.856 1.00 97.56 189 ILE A N 1
ATOM 1283 C CA . ILE A 1 189 ? 9.966 -7.948 -11.492 1.00 97.56 189 ILE A CA 1
ATOM 1284 C C . ILE A 1 189 ? 10.910 -8.715 -12.424 1.00 97.56 189 ILE A C 1
ATOM 1286 O O . ILE A 1 189 ? 11.806 -8.112 -13.008 1.00 97.56 189 ILE A O 1
ATOM 1290 N N . ARG A 1 190 ? 10.767 -10.042 -12.565 1.00 97.94 190 ARG A N 1
ATOM 1291 C CA . ARG A 1 190 ? 11.784 -10.905 -13.199 1.00 97.94 190 ARG A CA 1
ATOM 1292 C C . ARG A 1 190 ? 12.213 -10.433 -14.590 1.00 97.94 190 ARG A C 1
ATOM 1294 O O . ARG A 1 190 ? 13.391 -10.544 -14.926 1.00 97.94 190 ARG A O 1
ATOM 1301 N N . HIS A 1 191 ? 11.267 -9.900 -15.362 1.00 97.56 191 HIS A N 1
ATOM 1302 C CA . HIS A 1 191 ? 11.455 -9.496 -16.757 1.00 97.56 191 HIS A CA 1
ATOM 1303 C C . HIS A 1 191 ? 12.007 -8.078 -16.902 1.00 97.56 191 HIS A C 1
ATOM 1305 O O . HIS A 1 191 ? 12.658 -7.783 -17.894 1.00 97.56 191 HIS A O 1
ATOM 1311 N N . VAL A 1 192 ? 11.813 -7.230 -15.891 1.00 97.44 192 VAL A N 1
ATOM 1312 C CA . VAL A 1 192 ? 12.281 -5.835 -15.883 1.00 97.44 192 VAL A CA 1
ATOM 1313 C C . VAL A 1 192 ? 13.464 -5.609 -14.945 1.00 97.44 192 VAL A C 1
ATOM 1315 O O . VAL A 1 192 ? 14.005 -4.515 -14.909 1.00 97.44 192 VAL A O 1
ATOM 1318 N N . ARG A 1 193 ? 13.903 -6.622 -14.184 1.00 94.50 193 ARG A N 1
ATOM 1319 C CA . ARG A 1 193 ? 14.897 -6.482 -13.099 1.00 94.50 193 ARG A CA 1
ATOM 1320 C C . ARG A 1 193 ? 16.209 -5.803 -13.510 1.00 94.50 193 ARG A C 1
ATOM 1322 O O . ARG A 1 193 ? 16.864 -5.200 -12.666 1.00 94.50 193 ARG A O 1
ATOM 1329 N N . HIS A 1 194 ? 16.588 -5.931 -14.782 1.00 96.50 194 HIS A N 1
ATOM 1330 C CA . HIS A 1 194 ? 17.825 -5.381 -15.347 1.00 96.50 194 HIS A CA 1
ATOM 1331 C C . HIS A 1 194 ? 17.661 -3.963 -15.905 1.00 96.50 194 HIS A C 1
ATOM 1333 O O . HIS A 1 194 ? 18.654 -3.271 -16.107 1.00 96.50 194 HIS A O 1
ATOM 1339 N N . ASP A 1 195 ? 16.425 -3.513 -16.112 1.00 97.88 195 ASP A N 1
ATOM 1340 C CA . ASP A 1 195 ? 16.095 -2.161 -16.548 1.00 97.88 195 ASP A CA 1
ATOM 1341 C C . ASP A 1 195 ? 15.578 -1.366 -15.347 1.00 97.88 195 ASP A C 1
ATOM 1343 O O . ASP A 1 195 ? 14.457 -1.547 -14.873 1.00 97.88 195 ASP A O 1
ATOM 1347 N N . LYS A 1 196 ? 16.413 -0.455 -14.841 1.00 96.44 196 LYS A N 1
ATOM 1348 C CA . LYS A 1 196 ? 16.079 0.364 -13.668 1.00 96.44 196 LYS A CA 1
ATOM 1349 C C . LYS A 1 196 ? 14.833 1.222 -13.893 1.00 96.44 196 LYS A C 1
ATOM 1351 O O . LYS A 1 196 ? 14.073 1.420 -12.948 1.00 96.44 196 LYS A O 1
ATOM 1356 N N . THR A 1 197 ? 14.626 1.725 -15.107 1.00 97.56 197 THR A N 1
ATOM 1357 C CA . THR A 1 197 ? 13.502 2.605 -15.438 1.00 97.56 197 THR A CA 1
ATOM 1358 C C . THR A 1 197 ? 12.215 1.795 -15.526 1.00 97.56 197 THR A C 1
ATOM 1360 O O . THR A 1 197 ? 11.236 2.141 -14.863 1.00 97.56 197 THR A O 1
ATOM 1363 N N . ALA A 1 198 ? 12.231 0.676 -16.255 1.00 97.88 198 ALA A N 1
ATOM 1364 C CA . ALA A 1 198 ? 11.071 -0.209 -16.356 1.00 97.88 198 ALA A CA 1
ATOM 1365 C C . ALA A 1 198 ? 10.714 -0.845 -15.004 1.00 97.88 198 ALA A C 1
ATOM 1367 O O . ALA A 1 198 ? 9.544 -0.890 -14.629 1.00 97.88 198 ALA A O 1
ATOM 1368 N N . HIS A 1 199 ? 11.711 -1.273 -14.224 1.00 97.62 199 HIS A N 1
ATOM 1369 C CA . HIS A 1 199 ? 11.500 -1.790 -12.873 1.00 97.62 199 HIS A CA 1
ATOM 1370 C C . HIS A 1 199 ? 10.870 -0.732 -11.960 1.00 97.62 199 HIS A C 1
ATOM 1372 O O . HIS A 1 199 ? 9.895 -1.023 -11.266 1.00 97.62 199 HIS A O 1
ATOM 1378 N N . PHE A 1 200 ? 11.370 0.506 -11.979 1.00 98.00 200 PHE A N 1
ATOM 1379 C CA . PHE A 1 200 ? 10.789 1.584 -11.182 1.00 98.00 200 PHE A CA 1
ATOM 1380 C C . PHE A 1 200 ? 9.338 1.878 -11.589 1.00 98.00 200 PHE A C 1
ATOM 1382 O O . PHE A 1 200 ? 8.467 1.947 -10.722 1.00 98.00 200 PHE A O 1
ATOM 1389 N N . ALA A 1 201 ? 9.055 1.963 -12.893 1.00 98.12 201 ALA A N 1
ATOM 1390 C CA . ALA A 1 201 ? 7.703 2.166 -13.410 1.00 98.12 201 ALA A CA 1
ATOM 1391 C C . ALA A 1 201 ? 6.750 1.021 -13.020 1.00 98.12 201 ALA A C 1
ATOM 1393 O O . ALA A 1 201 ? 5.625 1.270 -12.584 1.00 98.12 201 ALA A O 1
ATOM 1394 N N . GLN A 1 202 ? 7.206 -0.233 -13.092 1.00 98.31 202 GLN A N 1
ATOM 1395 C CA . GLN A 1 202 ? 6.404 -1.379 -12.670 1.00 98.31 202 GLN A CA 1
ATOM 1396 C C . GLN A 1 202 ? 6.131 -1.351 -11.160 1.00 98.31 202 GLN A C 1
ATOM 1398 O O . GLN A 1 202 ? 4.996 -1.558 -10.741 1.00 98.31 202 GLN A O 1
ATOM 1403 N N . CYS A 1 203 ? 7.133 -1.056 -10.328 1.00 98.56 203 CYS A N 1
ATOM 1404 C CA . CYS A 1 203 ? 6.934 -0.929 -8.884 1.00 98.56 203 CYS A CA 1
ATOM 1405 C C . CYS A 1 203 ? 5.972 0.212 -8.525 1.00 98.56 203 CYS A C 1
ATOM 1407 O O . CYS A 1 203 ? 5.136 0.019 -7.644 1.00 98.56 203 CYS A O 1
ATOM 1409 N N . ARG A 1 204 ? 6.013 1.343 -9.244 1.00 98.56 204 ARG A N 1
ATOM 1410 C CA . ARG A 1 204 ? 5.020 2.420 -9.110 1.00 98.56 204 ARG A CA 1
ATOM 1411 C C . ARG A 1 204 ? 3.604 1.907 -9.391 1.00 98.56 204 ARG A C 1
ATOM 1413 O O . ARG A 1 204 ? 2.714 2.110 -8.569 1.00 98.56 204 ARG A O 1
ATOM 1420 N N . ALA A 1 205 ? 3.399 1.207 -10.507 1.00 98.44 205 ALA A N 1
ATOM 1421 C CA . ALA A 1 205 ? 2.088 0.662 -10.864 1.00 98.44 205 ALA A CA 1
ATOM 1422 C C . ALA A 1 205 ? 1.583 -0.368 -9.833 1.00 98.44 205 ALA A C 1
ATOM 1424 O O . ALA A 1 205 ? 0.415 -0.349 -9.445 1.00 98.44 205 ALA A O 1
ATOM 1425 N N . LEU A 1 206 ? 2.468 -1.235 -9.324 1.00 98.69 206 LEU A N 1
ATOM 1426 C CA . LEU A 1 206 ? 2.136 -2.187 -8.257 1.00 98.69 206 LEU A CA 1
ATOM 1427 C C . LEU A 1 206 ? 1.769 -1.475 -6.946 1.00 98.69 206 LEU A C 1
ATOM 1429 O O . LEU A 1 206 ? 0.854 -1.918 -6.252 1.00 98.69 206 LEU A O 1
ATOM 1433 N N . THR A 1 207 ? 2.439 -0.367 -6.615 1.00 98.81 207 THR A N 1
ATOM 1434 C CA . THR A 1 207 ? 2.071 0.505 -5.489 1.00 98.81 207 THR A CA 1
ATOM 1435 C C . THR A 1 207 ? 0.660 1.060 -5.652 1.00 98.81 207 THR A C 1
ATOM 1437 O O . THR A 1 207 ? -0.148 0.911 -4.734 1.00 98.81 207 THR A O 1
ATOM 1440 N N . GLY A 1 208 ? 0.327 1.611 -6.822 1.00 98.38 208 GLY A N 1
ATOM 1441 C CA . GLY A 1 208 ? -1.034 2.054 -7.134 1.00 98.38 208 GLY A CA 1
ATOM 1442 C C . GLY A 1 208 ? -2.057 0.921 -7.003 1.00 98.38 208 GLY A C 1
ATOM 1443 O O . GLY A 1 208 ? -3.106 1.092 -6.382 1.00 98.38 208 GLY A O 1
ATOM 1444 N N . LYS A 1 209 ? -1.729 -0.281 -7.492 1.00 98.56 209 LYS A N 1
ATOM 1445 C CA . LYS A 1 209 ? -2.597 -1.462 -7.373 1.00 98.56 209 LYS A CA 1
ATOM 1446 C C . LYS A 1 209 ? -2.857 -1.863 -5.920 1.00 98.56 209 LYS A C 1
ATOM 1448 O O . LYS A 1 209 ? -4.006 -2.105 -5.557 1.00 98.56 209 LYS A O 1
ATOM 1453 N N . GLY A 1 210 ? -1.815 -1.919 -5.088 1.00 98.62 210 GLY A N 1
ATOM 1454 C CA . GLY A 1 210 ? -1.947 -2.219 -3.659 1.00 98.62 210 GLY A CA 1
ATOM 1455 C C . GLY A 1 210 ? -2.839 -1.204 -2.938 1.00 98.62 210 GLY A C 1
ATOM 1456 O O . GLY A 1 210 ? -3.733 -1.591 -2.187 1.00 98.62 210 GLY A O 1
ATOM 1457 N N . ALA A 1 211 ? -2.657 0.083 -3.238 1.00 98.38 211 ALA A N 1
ATOM 1458 C CA . ALA A 1 211 ? -3.496 1.167 -2.734 1.00 98.38 211 ALA A CA 1
ATOM 1459 C C . ALA A 1 211 ? -4.977 1.003 -3.122 1.00 98.38 211 ALA A C 1
ATOM 1461 O O . ALA A 1 211 ? -5.847 1.102 -2.257 1.00 98.38 211 ALA A O 1
ATOM 1462 N N . VAL A 1 212 ? -5.266 0.678 -4.387 1.00 98.31 212 VAL A N 1
ATOM 1463 C CA . VAL A 1 212 ? -6.637 0.422 -4.863 1.00 98.31 212 VAL A CA 1
ATOM 1464 C C . VAL A 1 212 ? -7.284 -0.747 -4.123 1.00 98.31 212 VAL A C 1
ATOM 1466 O O . VAL A 1 212 ? -8.431 -0.632 -3.695 1.00 98.31 212 VAL A O 1
ATOM 1469 N N . LEU A 1 213 ? -6.568 -1.863 -3.955 1.00 98.50 213 LEU A N 1
ATOM 1470 C CA . LEU A 1 213 ? -7.097 -3.043 -3.263 1.00 98.50 213 LEU A CA 1
ATOM 1471 C C . LEU A 1 213 ? -7.440 -2.736 -1.802 1.00 98.50 213 LEU A C 1
ATOM 1473 O O . LEU A 1 213 ? -8.537 -3.066 -1.354 1.00 98.50 213 LEU A O 1
ATOM 1477 N N . ALA A 1 214 ? -6.542 -2.053 -1.086 1.00 98.19 214 ALA A N 1
ATOM 1478 C CA . ALA A 1 214 ? -6.797 -1.637 0.289 1.00 98.19 214 ALA A CA 1
ATOM 1479 C C . ALA A 1 214 ? -8.003 -0.695 0.378 1.00 98.19 214 ALA A C 1
ATOM 1481 O O . ALA A 1 214 ? -8.898 -0.915 1.192 1.00 98.19 214 ALA A O 1
ATOM 1482 N N . ALA A 1 215 ? -8.045 0.337 -0.470 1.00 96.62 21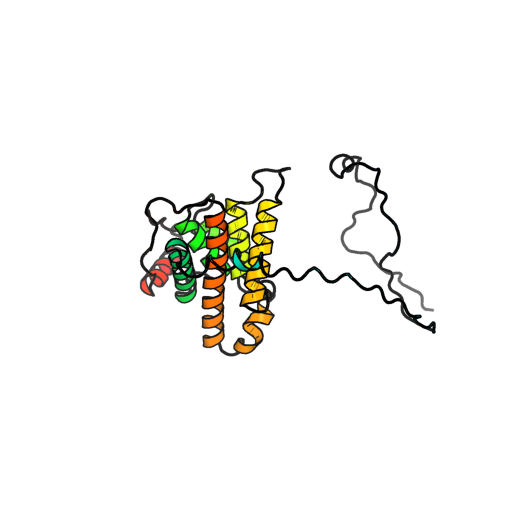5 ALA A N 1
ATOM 1483 C CA . ALA A 1 215 ? -9.115 1.326 -0.462 1.00 96.62 215 ALA A CA 1
ATOM 1484 C C . ALA A 1 215 ? -10.481 0.683 -0.733 1.00 96.62 215 ALA A C 1
ATOM 1486 O O . ALA A 1 215 ? -11.411 0.895 0.037 1.00 96.62 215 ALA A O 1
ATOM 1487 N N . ARG A 1 216 ? -10.595 -0.153 -1.773 1.00 96.81 216 ARG A N 1
ATOM 1488 C CA . ARG A 1 216 ? -11.854 -0.827 -2.128 1.00 96.81 216 ARG A CA 1
ATOM 1489 C C . ARG A 1 216 ? -12.397 -1.672 -0.978 1.00 96.81 216 ARG A C 1
ATOM 1491 O O . ARG A 1 216 ? -13.558 -1.520 -0.610 1.00 96.81 216 ARG A O 1
ATOM 1498 N N . GLU A 1 217 ? -11.557 -2.514 -0.381 1.00 97.25 217 GLU A N 1
ATOM 1499 C CA . GLU A 1 217 ? -11.975 -3.375 0.730 1.00 97.25 217 GLU A CA 1
ATOM 1500 C C . GLU A 1 217 ? -12.350 -2.555 1.975 1.00 97.25 217 GLU A C 1
ATOM 1502 O O . GLU A 1 217 ? -13.360 -2.828 2.616 1.00 97.25 217 GLU A O 1
ATOM 1507 N N . LEU A 1 218 ? -11.594 -1.504 2.307 1.00 96.38 218 LEU A N 1
ATOM 1508 C CA . LEU A 1 218 ? -11.893 -0.650 3.463 1.00 96.38 218 LEU A CA 1
ATOM 1509 C C . LEU A 1 218 ? -13.179 0.169 3.277 1.00 96.38 218 LEU A C 1
ATOM 1511 O O . LEU A 1 218 ? -13.971 0.289 4.216 1.00 96.38 218 LEU A O 1
ATOM 1515 N N . LEU A 1 219 ? -13.415 0.704 2.079 1.00 95.31 219 LEU A N 1
ATOM 1516 C CA . LEU A 1 219 ? -14.627 1.458 1.755 1.00 95.31 219 LEU A CA 1
ATOM 1517 C C . LEU A 1 219 ? -15.865 0.554 1.745 1.00 95.31 219 LEU A C 1
ATOM 1519 O O . LEU A 1 219 ? -16.898 0.938 2.305 1.00 95.31 219 LEU A O 1
ATOM 1523 N N . ALA A 1 220 ? -15.754 -0.660 1.195 1.00 95.62 220 ALA A N 1
ATOM 1524 C CA . ALA A 1 220 ? -16.805 -1.677 1.276 1.00 95.62 220 ALA A CA 1
ATOM 1525 C C . ALA A 1 220 ? -17.137 -2.033 2.736 1.00 95.62 220 ALA A C 1
ATOM 1527 O O . ALA A 1 220 ? -18.289 -2.266 3.086 1.00 95.62 220 ALA A O 1
ATOM 1528 N N . GLU A 1 221 ? -16.136 -1.977 3.614 1.00 95.00 221 GLU A N 1
ATOM 1529 C CA . GLU A 1 221 ? -16.260 -2.201 5.053 1.00 95.00 221 GLU A CA 1
ATOM 1530 C C . GLU A 1 221 ? -16.723 -0.976 5.859 1.00 95.00 221 GLU A C 1
ATOM 1532 O O . GLU A 1 221 ? -16.649 -0.972 7.094 1.00 95.00 221 GLU A O 1
ATOM 1537 N N . GLY A 1 222 ? -17.179 0.086 5.192 1.00 93.50 222 GLY A N 1
ATOM 1538 C CA . GLY A 1 222 ? -17.729 1.272 5.847 1.00 93.50 222 GLY A CA 1
ATOM 1539 C C . GLY A 1 222 ? -16.683 2.235 6.415 1.00 93.50 222 GLY A C 1
ATOM 1540 O O . GLY A 1 222 ? -17.056 3.179 7.106 1.00 93.50 222 GLY A O 1
ATOM 1541 N N . VAL A 1 223 ? -15.385 2.036 6.153 1.00 93.25 223 VAL A N 1
ATOM 1542 C CA . VAL A 1 223 ? -14.372 3.061 6.460 1.00 93.25 223 VAL A CA 1
ATOM 1543 C C . VAL A 1 223 ? -14.604 4.243 5.522 1.00 93.25 223 VAL A C 1
ATOM 1545 O O . VAL A 1 223 ? -14.938 4.052 4.354 1.00 93.25 223 VAL A O 1
ATOM 1548 N N . ARG A 1 224 ? -14.493 5.469 6.025 1.00 90.25 224 ARG A N 1
ATOM 1549 C CA . ARG A 1 224 ? -14.735 6.691 5.250 1.00 90.25 224 ARG A CA 1
ATOM 1550 C C . ARG A 1 224 ? -13.576 7.670 5.438 1.00 90.25 224 ARG A C 1
ATOM 1552 O O . ARG A 1 224 ? -12.903 7.584 6.464 1.00 90.25 224 ARG A O 1
ATOM 1559 N N . PRO A 1 225 ? -13.328 8.565 4.464 1.00 87.62 225 P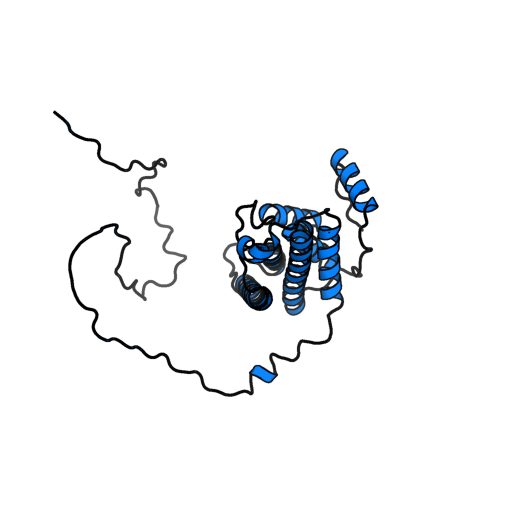RO A N 1
ATOM 1560 C CA . PRO A 1 225 ? -12.336 9.622 4.606 1.00 87.62 225 PRO A CA 1
ATOM 1561 C C . PRO A 1 225 ? -12.560 10.463 5.861 1.00 87.62 225 PRO A C 1
ATOM 1563 O O . PRO A 1 225 ? -13.701 10.709 6.252 1.00 87.62 225 PRO A O 1
ATOM 1566 N N . ARG A 1 226 ? -11.469 10.944 6.456 1.00 74.06 226 ARG A N 1
ATOM 1567 C CA . ARG A 1 226 ? -11.531 11.978 7.495 1.00 74.06 226 ARG A CA 1
ATOM 1568 C C . ARG A 1 226 ? -11.886 13.313 6.824 1.00 74.06 226 ARG A C 1
ATOM 1570 O O . ARG A 1 226 ? -11.353 13.593 5.752 1.00 74.06 226 ARG A O 1
ATOM 1577 N N . ASP A 1 227 ? -12.801 14.084 7.418 1.00 59.53 227 ASP A N 1
ATOM 1578 C CA . ASP A 1 227 ? -13.437 15.286 6.841 1.00 59.53 227 ASP A CA 1
ATOM 1579 C C . ASP A 1 227 ? -12.541 16.084 5.864 1.00 59.53 227 ASP A C 1
ATOM 1581 O O . ASP A 1 227 ? -11.514 16.637 6.251 1.00 59.53 227 ASP A O 1
ATOM 1585 N N . GLY A 1 228 ? -12.938 16.141 4.583 1.00 56.12 228 GLY A N 1
ATOM 1586 C CA . GLY A 1 228 ? -12.352 17.018 3.553 1.00 56.12 228 GLY A CA 1
ATOM 1587 C C . GLY A 1 228 ? -11.033 16.575 2.897 1.00 56.12 228 GLY A C 1
ATOM 1588 O O . GLY A 1 228 ? -10.526 17.285 2.031 1.00 56.12 228 GLY A O 1
ATOM 1589 N N . ALA A 1 229 ? -10.464 15.424 3.259 1.00 53.34 229 ALA A N 1
ATOM 1590 C CA . ALA A 1 229 ? -9.116 15.030 2.837 1.00 53.34 229 ALA A CA 1
ATOM 1591 C C . ALA A 1 229 ? -9.027 14.418 1.421 1.00 53.34 229 ALA A C 1
ATOM 1593 O O . ALA A 1 229 ? -8.512 13.312 1.276 1.00 53.34 229 ALA A O 1
ATOM 1594 N N . LEU A 1 230 ? -9.504 15.099 0.369 1.00 63.06 230 LEU A N 1
ATOM 1595 C CA . LEU A 1 230 ? -9.356 14.648 -1.025 1.00 63.06 230 LEU A CA 1
ATOM 1596 C C . LEU A 1 230 ? -9.331 15.799 -2.052 1.00 63.06 230 LEU A C 1
ATOM 1598 O O . LEU A 1 230 ? -10.273 16.589 -2.061 1.00 63.06 230 LEU A O 1
ATOM 1602 N N . PRO A 1 231 ? -8.366 15.844 -3.000 1.00 62.47 231 PRO A N 1
ATOM 1603 C CA . PRO A 1 231 ? -7.010 15.281 -2.997 1.00 62.47 231 PRO A CA 1
ATOM 1604 C C . PRO A 1 231 ? -5.981 16.285 -2.444 1.00 62.47 231 PRO A C 1
ATOM 1606 O O . PRO A 1 231 ? -6.061 17.488 -2.690 1.00 62.47 231 PRO A O 1
ATOM 1609 N N . LEU A 1 232 ? -4.957 15.790 -1.742 1.00 64.69 232 LEU A N 1
ATOM 1610 C CA . LEU A 1 232 ? -3.812 16.624 -1.361 1.00 64.69 232 LEU A CA 1
ATOM 1611 C C . LEU A 1 232 ? -2.963 16.982 -2.597 1.00 64.69 232 LEU A C 1
ATOM 1613 O O . LEU A 1 232 ? -2.840 16.156 -3.505 1.00 64.69 232 LEU A O 1
ATOM 1617 N N . PRO A 1 233 ? -2.328 18.172 -2.637 1.00 67.62 233 PRO A N 1
ATOM 1618 C CA . PRO A 1 233 ? -1.452 18.551 -3.741 1.00 67.62 233 PRO A CA 1
ATOM 1619 C C . PRO A 1 233 ? -0.328 17.532 -3.941 1.00 67.62 233 PRO A C 1
ATOM 1621 O O . PRO A 1 233 ? 0.289 17.090 -2.965 1.00 67.62 233 PRO A O 1
ATOM 1624 N N . SER A 1 234 ? -0.036 17.204 -5.203 1.00 78.12 234 SER A N 1
ATOM 1625 C CA . SER A 1 234 ? 1.061 16.308 -5.573 1.00 78.12 234 SER A CA 1
ATOM 1626 C C . SER A 1 234 ? 2.391 16.817 -5.025 1.00 78.12 234 SER A C 1
ATOM 1628 O O . SER A 1 234 ? 2.734 17.991 -5.198 1.00 78.12 234 SER A O 1
ATOM 1630 N N . ASP A 1 235 ? 3.174 15.933 -4.416 1.00 79.38 235 ASP A N 1
ATOM 1631 C CA . ASP A 1 235 ? 4.524 16.283 -4.006 1.00 79.38 235 ASP A CA 1
ATOM 1632 C C . ASP A 1 235 ? 5.442 16.427 -5.220 1.00 79.38 235 ASP A C 1
ATOM 1634 O O . ASP A 1 235 ? 5.297 15.734 -6.229 1.00 79.38 235 ASP A O 1
ATOM 1638 N N . THR A 1 236 ? 6.407 17.335 -5.097 1.00 82.31 236 THR A N 1
ATOM 1639 C CA . THR A 1 236 ? 7.397 17.657 -6.129 1.00 82.31 236 THR A CA 1
ATOM 1640 C C . THR A 1 236 ? 8.816 17.442 -5.594 1.00 82.31 236 THR A C 1
ATOM 1642 O O . THR A 1 236 ? 9.017 17.133 -4.414 1.00 82.31 236 THR A O 1
ATOM 1645 N N . GLY A 1 237 ? 9.833 17.673 -6.433 1.00 76.00 237 GLY A N 1
ATOM 1646 C CA . GLY A 1 237 ? 11.235 17.662 -5.993 1.00 76.00 237 GLY A CA 1
ATOM 1647 C C . GLY A 1 237 ? 11.522 18.627 -4.832 1.00 76.00 237 GLY A C 1
ATOM 1648 O O . GLY A 1 237 ? 12.340 18.320 -3.964 1.00 76.00 237 GLY A O 1
ATOM 1649 N N . LEU A 1 238 ? 10.793 19.747 -4.749 1.00 80.31 238 LEU A N 1
ATOM 1650 C CA . LEU A 1 238 ? 10.900 20.693 -3.636 1.00 80.31 238 LEU A CA 1
ATOM 1651 C C . LEU A 1 238 ? 10.418 20.072 -2.317 1.00 80.31 238 LEU A C 1
ATOM 1653 O O . LEU A 1 238 ? 11.037 20.280 -1.271 1.00 80.31 238 LEU A O 1
ATOM 1657 N N . THR A 1 239 ? 9.340 19.280 -2.355 1.00 80.50 239 THR A N 1
ATOM 1658 C CA . THR A 1 239 ? 8.831 18.581 -1.168 1.00 80.50 239 THR A CA 1
ATOM 1659 C C . THR A 1 239 ? 9.837 17.550 -0.667 1.00 80.50 239 THR A C 1
ATOM 1661 O O . THR A 1 239 ? 10.122 17.525 0.532 1.00 80.50 239 THR A O 1
ATOM 1664 N N . LEU A 1 240 ? 10.441 16.774 -1.574 1.00 79.38 240 LEU A N 1
ATOM 1665 C CA . LEU A 1 240 ? 11.510 15.833 -1.230 1.00 79.38 240 LEU A CA 1
ATOM 1666 C C . LEU A 1 240 ? 12.703 16.549 -0.580 1.00 79.38 240 LEU A C 1
ATOM 1668 O O . LEU A 1 240 ? 13.169 16.125 0.478 1.00 79.38 240 LEU A O 1
ATOM 1672 N N . TRP A 1 241 ? 13.193 17.635 -1.187 1.00 81.81 241 TRP A N 1
ATOM 1673 C CA . TRP A 1 241 ? 14.319 18.405 -0.648 1.00 81.81 241 TRP A CA 1
ATOM 1674 C C . TRP A 1 241 ? 14.013 18.957 0.748 1.00 81.81 241 TRP A C 1
ATOM 1676 O O . TRP A 1 241 ? 14.805 18.782 1.675 1.00 81.81 241 TRP A O 1
ATOM 1686 N N . ARG A 1 242 ? 12.821 19.535 0.937 1.00 82.62 242 ARG A N 1
ATOM 1687 C CA . ARG A 1 242 ? 12.358 20.033 2.237 1.00 82.62 242 ARG A CA 1
ATOM 1688 C C . ARG A 1 242 ? 12.294 18.923 3.288 1.00 82.62 242 ARG A C 1
ATOM 1690 O O . ARG A 1 242 ? 12.685 19.145 4.432 1.00 82.62 242 ARG A O 1
ATOM 1697 N N . ASN A 1 243 ? 11.812 17.738 2.918 1.00 80.50 243 ASN A N 1
ATOM 1698 C CA . ASN A 1 243 ? 11.710 16.603 3.834 1.00 80.50 243 ASN A CA 1
ATOM 1699 C C . ASN A 1 243 ? 13.092 16.034 4.189 1.00 80.50 243 ASN A C 1
ATOM 1701 O O . ASN A 1 243 ? 13.345 15.741 5.355 1.00 80.50 243 ASN A O 1
ATOM 1705 N N . ARG A 1 244 ? 14.028 15.985 3.233 1.00 82.69 244 ARG A N 1
ATOM 1706 C CA . ARG A 1 244 ? 15.435 15.637 3.497 1.00 82.69 244 ARG A CA 1
ATOM 1707 C C . ARG A 1 244 ? 16.108 16.620 4.449 1.00 82.69 244 ARG A C 1
ATOM 1709 O O . ARG A 1 244 ? 16.759 16.191 5.397 1.00 82.69 244 ARG A O 1
ATOM 1716 N N . LEU A 1 245 ? 15.920 17.922 4.230 1.00 84.56 245 LEU A N 1
ATOM 1717 C CA . LEU A 1 245 ? 16.453 18.958 5.115 1.00 84.56 245 LEU A CA 1
ATOM 1718 C C . LEU A 1 245 ? 15.902 18.804 6.540 1.00 84.56 245 LEU A C 1
ATOM 1720 O O . LEU A 1 245 ? 16.652 18.868 7.508 1.00 84.56 245 LEU A O 1
ATOM 1724 N N . ARG A 1 246 ? 14.602 18.529 6.680 1.00 82.25 246 ARG A N 1
ATOM 1725 C CA . ARG A 1 246 ? 13.981 18.255 7.983 1.00 82.25 246 ARG A CA 1
ATOM 1726 C C . ARG A 1 246 ? 14.542 17.020 8.671 1.00 82.25 246 ARG A C 1
ATOM 1728 O O . ARG A 1 246 ? 14.810 17.089 9.866 1.00 82.25 246 ARG A O 1
ATOM 1735 N N . ALA A 1 247 ? 14.721 15.925 7.932 1.00 79.81 247 ALA A N 1
ATOM 1736 C CA . ALA A 1 247 ? 15.308 14.700 8.463 1.00 79.81 247 ALA A CA 1
ATOM 1737 C C . ALA A 1 247 ? 16.736 14.947 8.974 1.00 79.81 247 ALA A C 1
ATOM 1739 O O . ALA A 1 247 ? 17.078 14.519 10.074 1.00 79.81 247 ALA A O 1
ATOM 1740 N N . LEU A 1 248 ? 17.535 15.714 8.222 1.00 83.50 248 LEU A N 1
ATOM 1741 C CA . LEU A 1 248 ? 18.882 16.124 8.624 1.00 83.50 248 LEU A CA 1
ATOM 1742 C C . LEU A 1 248 ? 18.869 16.966 9.910 1.00 83.50 248 LEU A C 1
ATOM 1744 O O . LEU A 1 248 ? 19.717 16.785 10.778 1.00 83.50 248 LEU A O 1
ATOM 1748 N N . LEU A 1 249 ? 17.860 17.823 10.068 1.00 87.06 249 LEU A N 1
ATOM 1749 C CA . LEU A 1 249 ? 17.637 18.632 11.268 1.00 87.06 249 LEU A CA 1
ATOM 1750 C C . LEU A 1 249 ? 16.886 17.888 12.393 1.00 87.06 249 LEU A C 1
ATOM 1752 O O . LEU A 1 249 ? 16.574 18.501 13.410 1.00 87.06 249 LEU A O 1
ATOM 1756 N N . ARG A 1 250 ? 16.564 16.593 12.222 1.00 78.62 250 ARG A N 1
ATOM 1757 C CA . ARG A 1 250 ? 15.745 15.771 13.142 1.00 78.62 250 ARG A CA 1
ATOM 1758 C C . ARG A 1 250 ? 14.427 16.432 13.565 1.00 78.62 250 ARG A C 1
ATOM 1760 O O . ARG A 1 250 ? 13.920 16.192 14.660 1.00 78.62 250 ARG A O 1
ATOM 1767 N N . LEU A 1 251 ? 13.865 17.271 12.699 1.00 75.12 251 LEU A N 1
ATOM 1768 C CA . LEU A 1 251 ? 12.582 17.908 12.961 1.00 75.12 251 LEU A CA 1
ATOM 1769 C C . LEU A 1 251 ? 11.466 16.864 12.827 1.00 75.12 251 LEU A C 1
ATOM 1771 O O . LEU A 1 251 ? 11.498 16.073 11.879 1.00 75.12 251 LEU A O 1
ATOM 1775 N N . PRO A 1 252 ? 10.461 16.860 13.723 1.00 65.12 252 PRO A N 1
ATOM 1776 C CA . PRO A 1 252 ? 9.328 15.955 13.592 1.00 65.12 252 PRO A CA 1
ATOM 1777 C C . PRO A 1 252 ? 8.608 16.204 12.262 1.00 65.12 252 PRO A C 1
ATOM 1779 O O . PRO A 1 252 ? 8.531 17.345 11.782 1.00 65.12 252 PRO A O 1
ATOM 1782 N N . PHE A 1 253 ? 8.058 15.142 11.666 1.00 61.62 253 PHE A N 1
ATOM 1783 C CA . PHE A 1 253 ? 7.185 15.295 10.509 1.00 61.62 253 PHE A CA 1
ATOM 1784 C C . PHE A 1 253 ? 6.014 16.195 10.899 1.00 61.62 253 PHE A C 1
ATOM 1786 O O . PHE A 1 253 ? 5.281 15.943 11.859 1.00 61.62 253 PHE A O 1
ATOM 1793 N N . ARG A 1 254 ? 5.863 17.306 10.174 1.00 56.84 254 ARG A N 1
ATOM 1794 C CA . ARG A 1 254 ? 4.735 18.204 10.390 1.00 56.84 254 ARG A CA 1
ATOM 1795 C C . ARG A 1 254 ? 3.505 17.474 9.863 1.00 56.84 254 ARG A C 1
ATOM 1797 O O . ARG A 1 254 ? 3.405 17.298 8.650 1.00 56.84 254 ARG A O 1
ATOM 1804 N N . ARG A 1 255 ? 2.578 17.088 10.748 1.00 50.59 255 ARG A N 1
ATOM 1805 C CA . ARG A 1 255 ? 1.219 16.726 10.322 1.00 50.59 255 ARG A CA 1
ATOM 1806 C C . ARG A 1 255 ? 0.720 17.886 9.460 1.00 50.59 255 ARG A C 1
ATOM 1808 O O . ARG A 1 255 ? 0.719 19.026 9.931 1.00 50.59 255 ARG A O 1
ATOM 1815 N N . ARG A 1 256 ? 0.402 17.631 8.186 1.00 51.34 256 ARG A N 1
ATOM 1816 C CA . ARG A 1 256 ? -0.416 18.579 7.423 1.00 51.34 256 ARG A CA 1
ATOM 1817 C C . ARG A 1 256 ? -1.761 18.572 8.151 1.00 51.34 256 ARG A C 1
ATOM 1819 O O . ARG A 1 256 ? -2.409 17.531 8.195 1.00 51.34 256 ARG A O 1
ATOM 1826 N N . GLY A 1 257 ? -2.016 19.645 8.898 1.00 43.75 257 GLY A N 1
ATOM 1827 C CA . GLY A 1 257 ? -3.311 19.899 9.522 1.00 43.75 257 GLY A CA 1
ATOM 1828 C C . GLY A 1 257 ? -4.310 20.347 8.476 1.00 43.75 257 GLY A C 1
ATOM 1829 O O . GLY A 1 257 ? -3.844 20.864 7.432 1.00 43.75 257 GLY A O 1
#

InterPro domains:
  IPR010181 CGCAxxGCC motif [PF09719] (100-214)
  IPR010181 CGCAxxGCC motif [TIGR01909] (99-208)
  IPR036280 Multiheme cytochrome superfamily [SSF48695] (99-160)

Organism: Nitratidesulfovibrio vulgaris (strain DSM 19637 / Miyazaki F) (NCBI:txid883)

pLDDT: mean 75.81, std 25.95, range [28.77, 98.88]

Secondary structure (DSSP, 8-state):
----------SS---S----S-STTSS--TTS------------------------PPPPPP--TTSTTTSS-S-SS--HHHHHHHHHHHHHHHTTSS-HHHHHHHHHHHHH--SS-HHHHHHHHGGGHHHHHTS--B-HHHHHHHHHHHHHHS-SSTT---HHHHHHHHHHHHHHHHHHS-SBHHHHTTTTTT-HHHHHHHHHHHHHHHHHHHHHHHHHTT----TT--PPPPP-HHHHHHHHHHHHTTPPP----

Radius of gyration: 25.18 Å; chains: 1; boun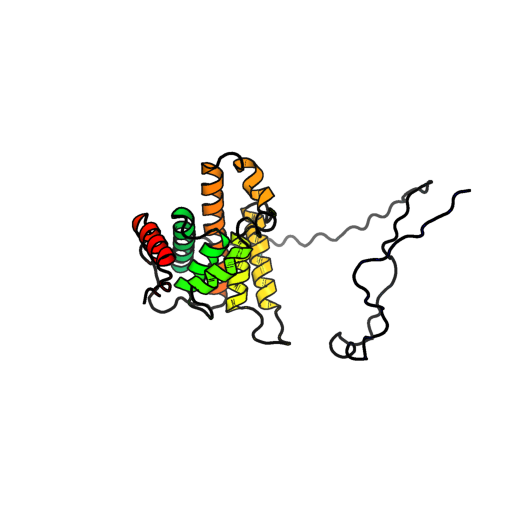ding box: 69×73×50 Å

Foldseek 3Di:
DDDDDDDDDDPDPDDPPDDPPDPPPPDDDPPDDDPDDDDDDDDDDDDDDDDDDDDDDDDDDDDDPPVVVVVPPPPDDDDLLLVQLLLQLLLCLVLVVAAQLLSLQLSLCLWLPFPDHSNRSSVVLVCCGCNRPVPQFFQSLLVSLLVNLCRVQAAPDPPGDGVLSVVLSVVSLVVLCVVQVHRGRCVSCVVVVVPPVVSSVSSSVSSSSSNSSSSVSCVVVVRGTDPPCPHDDRDDNVNVVVVVVCVVVVHPDDPPD

Sequence (257 aa):
MKTGIPPHADMDGASRAGCPDACDLVCGNADEGCGGGAGCGDGAVDGRAEPGDGACGAPRPPADGRLSALAGQLDDVSDPVVEAIRCRAENLFDTRQLLCAEAVLHAVAETLGGPLSPDQAAALGTPFCQGMGGAGCTCGALSGAVAAVGLYRGRPERGAGGAKGRALARRMHDAFRADCGATCCRVLIRHVRHDKTAHFAQCRALTGKGAVLAARELLAEGVRPRDGALPLPSDTGLTLWRNRLRALLRLPFRRRG